Protein AF-0000000080283195 (afdb_homodimer)

Solvent-accessible surface area (backbone atoms only — not comparable to full-atom values): 15420 Å² total; per-residue (Å²): 129,70,60,47,49,71,46,78,45,68,40,46,73,89,46,37,45,97,84,50,33,53,40,71,54,51,60,56,43,47,52,53,52,45,53,54,49,44,34,64,75,58,23,50,68,57,53,57,38,45,75,63,41,41,40,77,46,68,41,33,41,37,36,38,50,73,51,86,52,37,64,66,41,37,33,42,41,32,39,30,32,66,47,76,58,66,35,35,42,30,36,36,32,42,34,28,40,54,50,97,90,44,80,40,79,25,33,43,33,38,38,32,33,37,28,28,33,49,56,88,92,58,58,40,84,32,66,56,52,65,60,50,52,61,54,43,55,69,16,46,59,65,82,73,74,124,128,72,60,48,49,70,46,76,45,68,38,45,73,88,46,37,45,98,84,50,35,54,39,72,55,52,61,55,44,46,52,53,52,48,54,52,49,44,35,63,76,58,23,49,69,56,54,58,38,45,76,64,40,42,41,77,44,69,40,33,39,36,38,38,49,74,52,87,51,36,65,65,41,38,33,42,40,32,38,31,32,65,46,76,58,67,36,34,42,29,37,35,34,42,35,28,40,55,50,99,90,43,80,41,80,25,32,43,32,38,39,32,32,36,30,28,32,48,55,90,92,57,58,42,84,30,66,55,53,66,62,50,53,61,53,43,55,70,17,45,60,66,82,72,74,127

Structure (mmCIF, N/CA/C/O backbone):
data_AF-0000000080283195-model_v1
#
loop_
_entity.id
_entity.type
_entity.pdbx_description
1 polymer '4-hydroxybenzoyl-CoA thioesterase'
#
loop_
_atom_site.group_PDB
_atom_site.id
_atom_site.type_symbol
_atom_site.label_atom_id
_atom_site.label_alt_id
_atom_site.label_comp_id
_atom_site.label_asym_id
_atom_site.label_entity_id
_atom_site.label_seq_id
_atom_site.pdbx_PDB_ins_code
_atom_site.Cartn_x
_atom_site.Cartn_y
_atom_site.Cartn_z
_atom_site.occupancy
_atom_site.B_iso_or_equiv
_atom_site.auth_seq_id
_atom_site.auth_comp_id
_atom_site.auth_asym_id
_atom_site.auth_atom_id
_atom_site.pdbx_PDB_model_num
ATOM 1 N N . MET A 1 1 ? -22.141 14.07 15.594 1 73.06 1 MET A N 1
ATOM 2 C CA . MET A 1 1 ? -21.266 13.984 14.43 1 73.06 1 MET A CA 1
ATOM 3 C C . MET A 1 1 ? -20.578 12.625 14.367 1 73.06 1 MET A C 1
ATOM 5 O O . MET A 1 1 ? -20.312 12.008 15.398 1 73.06 1 MET A O 1
ATOM 9 N N . ALA A 1 2 ? -20.375 12.102 13.109 1 85.56 2 ALA A N 1
ATOM 10 C CA . ALA A 1 2 ? -19.75 10.789 13 1 85.56 2 ALA A CA 1
ATOM 11 C C . ALA A 1 2 ? -18.359 10.789 13.633 1 85.56 2 ALA A C 1
ATOM 13 O O . ALA A 1 2 ? -17.703 11.828 13.711 1 85.56 2 ALA A O 1
ATOM 14 N N . ASP A 1 3 ? -17.922 9.742 14.133 1 96.06 3 ASP A N 1
ATOM 15 C CA . ASP A 1 3 ? -16.625 9.609 14.781 1 96.06 3 ASP A CA 1
ATOM 16 C C . ASP A 1 3 ? -15.531 9.312 13.766 1 96.06 3 ASP A C 1
ATOM 18 O O . ASP A 1 3 ? -14.469 8.789 14.117 1 96.06 3 ASP A O 1
ATOM 22 N N . TYR A 1 4 ? -15.938 9.578 12.508 1 98.62 4 TYR A N 1
ATOM 23 C CA . TYR A 1 4 ? -14.977 9.438 11.422 1 98.62 4 TYR A CA 1
ATOM 24 C C . TYR A 1 4 ? -15.133 10.57 10.406 1 98.62 4 TYR A C 1
ATOM 26 O O . TYR A 1 4 ? -16.203 11.164 10.289 1 98.62 4 TYR A O 1
ATOM 34 N N . TYR A 1 5 ? -14.031 10.883 9.711 1 98.75 5 TYR A N 1
ATOM 35 C CA . TYR A 1 5 ? -14.078 11.648 8.469 1 98.75 5 TYR A CA 1
ATOM 36 C C . TYR A 1 5 ? -14.188 10.719 7.266 1 98.75 5 TYR A C 1
ATOM 38 O O . TYR A 1 5 ? -13.547 9.664 7.223 1 98.75 5 TYR A O 1
ATOM 46 N N . GLU A 1 6 ? -15.023 11.086 6.25 1 98.75 6 GLU A N 1
ATOM 47 C CA . GLU A 1 6 ? -15.109 10.156 5.125 1 98.75 6 GLU A CA 1
ATOM 48 C C . GLU A 1 6 ? -15.062 10.898 3.793 1 98.75 6 GLU A C 1
ATOM 50 O O . GLU A 1 6 ? -15.438 12.07 3.717 1 98.75 6 GLU A O 1
ATOM 55 N N . ILE A 1 7 ? -14.578 10.266 2.797 1 98.88 7 ILE A N 1
ATOM 56 C CA . ILE A 1 7 ? -14.828 10.609 1.398 1 98.88 7 ILE A CA 1
ATOM 57 C C . ILE A 1 7 ? -15.594 9.477 0.723 1 98.88 7 ILE A C 1
ATOM 59 O O . ILE A 1 7 ? -15.445 8.305 1.09 1 98.88 7 ILE A O 1
ATOM 63 N N . LEU A 1 8 ? -16.422 9.891 -0.182 1 98.88 8 LEU A N 1
ATOM 64 C CA . LEU A 1 8 ? -17.125 8.914 -1.003 1 98.88 8 LEU A CA 1
ATOM 65 C C . LEU A 1 8 ? -16.391 8.672 -2.314 1 98.88 8 LEU A C 1
ATOM 67 O O . LEU A 1 8 ? -15.781 9.594 -2.871 1 98.88 8 LEU A O 1
ATOM 71 N N . HIS A 1 9 ? -16.422 7.438 -2.756 1 98.88 9 HIS A N 1
ATOM 72 C CA . HIS A 1 9 ? -15.695 7.074 -3.965 1 98.88 9 HIS A CA 1
ATOM 73 C C . HIS A 1 9 ? -16.484 6.07 -4.801 1 98.88 9 HIS A C 1
ATOM 75 O O . HIS A 1 9 ? -17 5.082 -4.27 1 98.88 9 HIS A O 1
ATOM 81 N N . THR A 1 10 ? -16.641 6.336 -6.055 1 98.88 10 THR A N 1
ATOM 82 C CA . THR A 1 10 ? -17.156 5.371 -7.027 1 98.88 10 THR A CA 1
ATOM 83 C C . THR A 1 10 ? -16 4.695 -7.77 1 98.88 10 THR A C 1
ATOM 85 O O . THR A 1 10 ? -15.188 5.363 -8.406 1 98.88 10 THR A O 1
ATOM 88 N N . VAL A 1 11 ? -15.961 3.367 -7.68 1 98.88 11 VAL A N 1
ATOM 89 C CA . VAL A 1 11 ? -14.875 2.621 -8.305 1 98.88 11 VAL A CA 1
ATOM 90 C C . VAL A 1 11 ? -14.969 2.746 -9.82 1 98.88 11 VAL A C 1
ATOM 92 O O . VAL A 1 11 ? -16.031 2.5 -10.406 1 98.88 11 VAL A O 1
ATOM 95 N N . GLY A 1 12 ? -13.859 3.113 -10.453 1 98.62 12 GLY A N 1
ATOM 96 C CA . GLY A 1 12 ? -13.805 3.207 -11.906 1 98.62 12 GLY A CA 1
ATOM 97 C C . GLY A 1 12 ? -13.18 1.989 -12.562 1 98.62 12 GLY A C 1
ATOM 98 O O . GLY A 1 12 ? -12.586 1.148 -11.875 1 98.62 12 GLY A O 1
ATOM 99 N N . PHE A 1 13 ? -13.18 1.97 -13.891 1 98.31 13 PHE A N 1
ATOM 100 C CA . PHE A 1 13 ? -12.602 0.873 -14.664 1 98.31 13 PHE A CA 1
ATOM 101 C C . PHE A 1 13 ? -11.094 0.8 -14.453 1 98.31 13 PHE A C 1
ATOM 103 O O . PHE A 1 13 ? -10.523 -0.29 -14.359 1 98.31 13 PHE A O 1
ATOM 110 N N . GLU A 1 14 ? -10.414 1.887 -14.359 1 98.31 14 GLU A N 1
ATOM 111 C CA . GLU A 1 14 ? -8.953 1.96 -14.281 1 98.31 14 GLU A CA 1
ATOM 112 C C . GLU A 1 14 ? -8.445 1.394 -12.953 1 98.31 14 GLU A C 1
ATOM 114 O O . GLU A 1 14 ? -7.25 1.136 -12.805 1 98.31 14 GLU A O 1
ATOM 119 N N . GLU A 1 15 ? -9.367 1.18 -12.039 1 98.62 15 GLU A N 1
ATOM 120 C CA . GLU A 1 15 ? -8.984 0.721 -10.711 1 98.62 15 GLU A CA 1
ATOM 121 C C . GLU A 1 15 ? -9.125 -0.794 -10.586 1 98.62 15 GLU A C 1
ATOM 123 O O . GLU A 1 15 ? -8.742 -1.376 -9.562 1 98.62 15 GLU A O 1
ATOM 128 N N . THR A 1 16 ? -9.703 -1.486 -11.617 1 97.75 16 THR A N 1
ATOM 129 C CA . THR A 1 16 ? -9.891 -2.932 -11.602 1 97.75 16 THR A CA 1
ATOM 130 C C . THR A 1 16 ? -8.742 -3.637 -12.32 1 97.75 16 THR A C 1
ATOM 132 O O . THR A 1 16 ? -7.863 -2.982 -12.883 1 97.75 16 THR A O 1
ATOM 135 N N . ASN A 1 17 ? -8.664 -4.984 -12.219 1 95.12 17 ASN A N 1
ATOM 136 C CA . ASN A 1 17 ? -7.594 -5.758 -12.828 1 95.12 17 ASN A CA 1
ATOM 137 C C . ASN A 1 17 ? -8.141 -6.883 -13.711 1 95.12 17 ASN A C 1
ATOM 139 O O . ASN A 1 17 ? -9.328 -6.898 -14.031 1 95.12 17 ASN A O 1
ATOM 143 N N . LEU A 1 18 ? -7.246 -7.773 -14.109 1 90.81 18 LEU A N 1
ATOM 144 C CA . LEU A 1 18 ? -7.523 -8.812 -15.094 1 90.81 18 LEU A CA 1
ATOM 145 C C . LEU A 1 18 ? -8.703 -9.68 -14.664 1 90.81 18 LEU A C 1
ATOM 147 O O . LEU A 1 18 ? -9.484 -10.133 -15.492 1 90.81 18 LEU A O 1
ATOM 151 N N . VAL A 1 19 ? -8.844 -9.852 -13.289 1 90.06 19 VAL A N 1
ATOM 152 C CA . VAL A 1 19 ? -9.883 -10.773 -12.812 1 90.06 19 VAL A CA 1
ATOM 153 C C . VAL A 1 19 ? -11.133 -9.984 -12.43 1 90.06 19 VAL A C 1
ATOM 155 O O . VAL A 1 19 ? -12.078 -10.547 -11.875 1 90.06 19 VAL A O 1
ATOM 158 N N . GLY A 1 20 ? -11.125 -8.625 -12.555 1 93.12 20 GLY A N 1
ATOM 159 C CA . GLY A 1 20 ? -12.336 -7.832 -12.492 1 93.12 20 GLY A CA 1
ATOM 160 C C . GLY A 1 20 ? -12.539 -7.148 -11.156 1 93.12 20 GLY A C 1
ATOM 161 O O . GLY A 1 20 ? -13.492 -6.383 -10.984 1 93.12 20 GLY A O 1
ATOM 162 N N . ASN A 1 21 ? -11.719 -7.402 -10.203 1 95.75 21 ASN A N 1
ATOM 163 C CA . ASN A 1 21 ? -11.852 -6.738 -8.906 1 95.75 21 ASN A CA 1
ATOM 164 C C . ASN A 1 21 ? -10.891 -5.566 -8.781 1 95.75 21 ASN A C 1
ATOM 166 O O . ASN A 1 21 ? -10.039 -5.355 -9.648 1 95.75 21 ASN A O 1
ATOM 170 N N . VAL A 1 22 ? -11.102 -4.742 -7.777 1 98.38 22 VAL A N 1
ATOM 171 C CA . VAL A 1 22 ? -10.234 -3.592 -7.551 1 98.38 22 VAL A CA 1
ATOM 172 C C . VAL A 1 22 ? -8.82 -4.062 -7.215 1 98.38 22 VAL A C 1
ATOM 174 O O . VAL A 1 22 ? -8.641 -4.934 -6.363 1 98.38 22 VAL A O 1
ATOM 177 N N . TYR A 1 23 ? -7.848 -3.514 -7.898 1 98.56 23 TYR A N 1
ATOM 178 C CA . TYR A 1 23 ? -6.441 -3.783 -7.621 1 98.56 23 TYR A CA 1
ATOM 179 C C . TYR A 1 23 ? -6.043 -3.246 -6.254 1 98.56 23 TYR A C 1
ATOM 181 O O . TYR A 1 23 ? -6.363 -2.105 -5.91 1 98.56 23 TYR A O 1
ATOM 189 N N . TYR A 1 24 ? -5.312 -4.023 -5.438 1 98.69 24 TYR A N 1
ATOM 190 C CA . TYR A 1 24 ? -5.094 -3.754 -4.023 1 98.69 24 TYR A CA 1
ATOM 191 C C . TYR A 1 24 ? -4.375 -2.426 -3.824 1 98.69 24 TYR A C 1
ATOM 193 O O . TYR A 1 24 ? -4.562 -1.753 -2.809 1 98.69 24 TYR A O 1
ATOM 201 N N . VAL A 1 25 ? -3.539 -2.012 -4.754 1 98.88 25 VAL A N 1
ATOM 202 C CA . VAL A 1 25 ? -2.756 -0.785 -4.656 1 98.88 25 VAL A CA 1
ATOM 203 C C . VAL A 1 25 ? -3.689 0.415 -4.516 1 98.88 25 VAL A C 1
ATOM 205 O O . VAL A 1 25 ? -3.359 1.392 -3.838 1 98.88 25 VAL A O 1
ATOM 208 N N . ASN A 1 26 ? -4.84 0.321 -5.117 1 98.94 26 ASN A N 1
ATOM 209 C CA . ASN A 1 26 ? -5.758 1.456 -5.121 1 98.94 26 ASN A CA 1
ATOM 210 C C . ASN A 1 26 ? -6.316 1.731 -3.729 1 98.94 26 ASN A C 1
ATOM 212 O O . ASN A 1 26 ? -6.578 2.883 -3.377 1 98.94 26 ASN A O 1
ATOM 216 N N . TYR A 1 27 ? -6.5 0.698 -2.904 1 98.94 27 TYR A N 1
ATOM 217 C CA . TYR A 1 27 ? -6.898 0.92 -1.52 1 98.94 27 TYR A CA 1
ATOM 218 C C . TYR A 1 27 ? -5.883 1.787 -0.79 1 98.94 27 TYR A C 1
ATOM 220 O O . TYR A 1 27 ? -6.254 2.68 -0.023 1 98.94 27 TYR A O 1
ATOM 228 N N . VAL A 1 28 ? -4.609 1.522 -1.031 1 98.94 28 VAL A N 1
ATOM 229 C CA . VAL A 1 28 ? -3.531 2.283 -0.411 1 98.94 28 VAL A CA 1
ATOM 230 C C . VAL A 1 28 ? -3.516 3.705 -0.967 1 98.94 28 VAL A C 1
ATOM 232 O O . VAL A 1 28 ? -3.307 4.668 -0.223 1 98.94 28 VAL A O 1
ATOM 235 N N . ARG A 1 29 ? -3.762 3.854 -2.246 1 98.81 29 ARG A N 1
ATOM 236 C CA 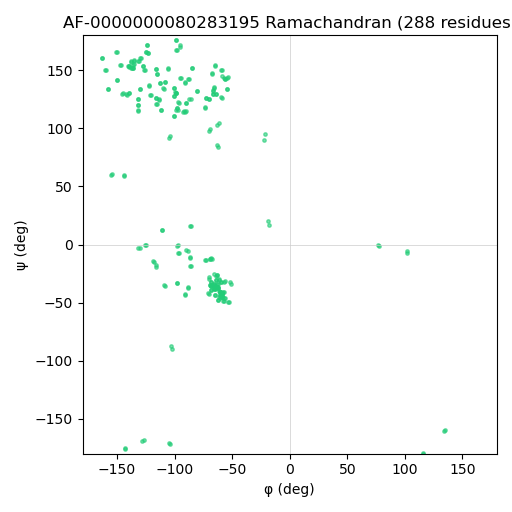. ARG A 1 29 ? -3.873 5.168 -2.873 1 98.81 29 ARG A CA 1
ATOM 237 C C . ARG A 1 29 ? -5.004 5.977 -2.248 1 98.81 29 ARG A C 1
ATOM 239 O O . ARG A 1 29 ? -4.848 7.172 -1.986 1 98.81 29 ARG A O 1
ATOM 246 N N . TRP A 1 30 ? -6.082 5.328 -1.979 1 98.94 30 TRP A N 1
ATOM 247 C CA . TRP A 1 30 ? -7.25 6.008 -1.43 1 98.94 30 TRP A CA 1
ATOM 248 C C . TRP A 1 30 ? -6.996 6.453 0.006 1 98.94 30 TRP A C 1
ATOM 250 O O . TRP A 1 30 ? -7.602 7.418 0.48 1 98.94 30 TRP A O 1
ATOM 260 N N . GLN A 1 31 ? -6.094 5.727 0.796 1 98.81 31 GLN A N 1
ATOM 261 C CA . GLN A 1 31 ? -5.672 6.25 2.09 1 98.81 31 GLN A CA 1
ATOM 262 C C . GLN A 1 31 ? -5.117 7.668 1.956 1 98.81 31 GLN A C 1
ATOM 264 O O . GLN A 1 31 ? -5.508 8.562 2.705 1 98.81 31 GLN A O 1
ATOM 269 N N . GLY A 1 32 ? -4.207 7.781 0.988 1 98.5 32 GLY A N 1
ATOM 270 C CA . GLY A 1 32 ? -3.602 9.086 0.756 1 98.5 32 GLY A CA 1
ATOM 271 C C . GLY A 1 32 ? -4.605 10.148 0.36 1 98.5 32 GLY A C 1
ATOM 272 O O . GLY A 1 32 ? -4.559 11.273 0.866 1 98.5 32 GLY A O 1
ATOM 273 N N . ARG A 1 33 ? -5.457 9.773 -0.536 1 98.69 33 ARG A N 1
ATOM 274 C CA . ARG A 1 33 ? -6.484 10.703 -0.997 1 98.69 33 ARG A CA 1
ATOM 275 C C . ARG A 1 33 ? -7.359 11.172 0.161 1 98.69 33 ARG A C 1
ATOM 277 O O . ARG A 1 33 ? -7.672 12.359 0.272 1 98.69 33 ARG A O 1
ATOM 284 N N . CYS A 1 34 ? -7.746 10.258 1.006 1 98.88 34 CYS A N 1
ATOM 285 C CA . CYS A 1 34 ? -8.586 10.578 2.152 1 98.88 34 CYS A CA 1
ATOM 286 C C . CYS A 1 34 ? -7.875 11.547 3.094 1 98.88 34 CYS A C 1
ATOM 288 O O . CYS A 1 34 ? -8.453 12.547 3.521 1 98.88 34 CYS A O 1
ATOM 290 N N . ARG A 1 35 ? -6.664 11.297 3.428 1 98.38 35 ARG A N 1
ATOM 291 C CA . ARG A 1 35 ? -5.871 12.18 4.281 1 98.38 35 ARG A CA 1
ATOM 292 C C . ARG A 1 35 ? -5.734 13.562 3.666 1 98.38 35 ARG A C 1
ATOM 294 O O . ARG A 1 35 ? -5.84 14.57 4.367 1 98.38 35 ARG A O 1
ATOM 301 N N . GLU A 1 36 ? -5.441 13.609 2.342 1 97.62 36 GLU A N 1
ATOM 302 C CA . GLU A 1 36 ? -5.297 14.875 1.637 1 97.62 36 GLU A CA 1
ATOM 303 C C . GLU A 1 36 ? -6.586 15.695 1.702 1 97.62 36 GLU A C 1
ATOM 305 O O . GLU A 1 36 ? -6.551 16.891 1.972 1 97.62 36 GLU A O 1
ATOM 310 N N . MET A 1 37 ? -7.695 15.023 1.5 1 98.75 37 MET A N 1
ATOM 311 C CA . MET A 1 37 ? -8.984 15.711 1.544 1 98.75 37 MET A CA 1
ATOM 312 C C . MET A 1 37 ? -9.305 16.172 2.963 1 98.75 37 MET A C 1
ATOM 314 O O . MET A 1 37 ? -9.898 17.234 3.158 1 98.75 37 MET A O 1
ATOM 318 N N . PHE A 1 38 ? -8.898 15.344 3.924 1 98.81 38 PHE A N 1
ATOM 319 C CA . PHE A 1 38 ? -9.062 15.75 5.312 1 98.81 38 PHE A CA 1
ATOM 320 C C . PHE A 1 38 ? -8.344 17.062 5.574 1 98.81 38 PHE A C 1
ATOM 322 O O . PHE A 1 38 ? -8.914 18 6.156 1 98.81 38 PHE A O 1
ATOM 329 N N . LEU A 1 39 ? -7.094 17.141 5.137 1 98.06 39 LEU A N 1
ATOM 330 C CA . LEU A 1 39 ? -6.328 18.359 5.328 1 98.06 39 LEU A CA 1
ATOM 331 C C . LEU A 1 39 ? -7.023 19.547 4.656 1 98.06 39 LEU A C 1
ATOM 333 O O . LEU A 1 39 ? -7.145 20.625 5.25 1 98.06 39 LEU A O 1
ATOM 337 N N . LYS A 1 40 ? -7.477 19.359 3.467 1 98.19 40 LYS A N 1
ATOM 338 C CA . LYS A 1 40 ? -8.133 20.406 2.703 1 98.19 40 LYS A CA 1
ATOM 339 C C . LYS A 1 40 ? -9.391 20.906 3.418 1 98.19 40 LYS A C 1
ATOM 341 O O . LYS A 1 40 ? -9.609 22.109 3.547 1 98.19 40 LYS A O 1
ATOM 346 N N . ASP A 1 41 ? -10.125 20.016 3.965 1 98.38 41 ASP A N 1
ATOM 347 C CA . ASP A 1 41 ? -11.461 20.312 4.484 1 98.38 41 ASP A CA 1
ATOM 348 C C . ASP A 1 41 ? -11.383 20.781 5.938 1 98.38 41 ASP A C 1
ATOM 350 O O . ASP A 1 41 ? -12.156 21.641 6.359 1 98.38 41 ASP A O 1
ATOM 354 N N . LYS A 1 42 ? -10.445 20.156 6.707 1 98.12 42 LYS A N 1
ATOM 355 C CA . LYS A 1 42 ? -10.539 20.312 8.156 1 98.12 42 LYS A CA 1
ATOM 356 C C . LYS A 1 42 ? -9.328 21.047 8.719 1 98.12 42 LYS A C 1
ATOM 358 O O . LYS A 1 42 ? -9.375 21.547 9.844 1 98.12 42 LYS A O 1
ATOM 363 N N . ALA A 1 43 ? -8.289 21.094 7.941 1 97.94 43 ALA A N 1
ATOM 364 C CA . ALA A 1 43 ? -7.066 21.703 8.469 1 97.94 43 ALA A CA 1
ATOM 365 C C . ALA A 1 43 ? -6.32 22.469 7.375 1 97.94 43 ALA A C 1
ATOM 367 O O . ALA A 1 43 ? -5.117 22.266 7.184 1 97.94 43 ALA A O 1
ATOM 368 N N . PRO A 1 44 ? -6.922 23.453 6.742 1 97.19 44 PRO A N 1
ATOM 369 C CA . PRO A 1 44 ? -6.293 24.141 5.605 1 97.19 44 PRO A CA 1
ATOM 370 C C . PRO A 1 44 ? -5.027 24.891 6 1 97.19 44 PRO A C 1
ATOM 372 O O . PRO A 1 44 ? -4.125 25.078 5.18 1 97.19 44 PRO A O 1
ATOM 375 N N . ALA A 1 45 ? -4.906 25.312 7.199 1 96.94 45 ALA A N 1
ATOM 376 C CA . ALA A 1 45 ? -3.707 26.016 7.656 1 96.94 45 ALA A CA 1
ATOM 377 C C . ALA A 1 45 ? -2.494 25.078 7.629 1 96.94 45 ALA A C 1
ATOM 379 O O . ALA A 1 45 ? -1.372 25.531 7.375 1 96.94 45 ALA A O 1
ATOM 380 N N . VAL A 1 46 ? -2.705 23.844 7.902 1 97.38 46 VAL A N 1
ATOM 381 C CA . VAL A 1 46 ? -1.637 22.844 7.855 1 97.38 46 VAL A CA 1
ATOM 382 C C . VAL A 1 46 ? -1.156 22.672 6.414 1 97.38 46 VAL A C 1
ATOM 384 O O . VAL A 1 46 ? 0.041 22.516 6.168 1 97.38 46 VAL A O 1
ATOM 387 N N . LEU A 1 47 ? -2.082 22.766 5.504 1 94.56 47 LEU A N 1
ATOM 388 C CA . LEU A 1 47 ? -1.727 22.672 4.094 1 94.56 47 LEU A CA 1
ATOM 389 C C . LEU A 1 47 ? -0.796 23.812 3.691 1 94.56 47 LEU A C 1
ATOM 391 O O . LEU A 1 47 ? 0.132 23.609 2.904 1 94.56 47 LEU A O 1
ATOM 395 N N . GLU A 1 48 ? -1.021 24.984 4.238 1 94.75 48 GLU A N 1
ATOM 396 C CA . GLU A 1 48 ? -0.151 26.125 3.986 1 94.75 48 GLU A CA 1
ATOM 397 C C . GLU A 1 48 ? 1.254 25.875 4.531 1 94.75 48 GLU A C 1
ATOM 399 O O . GLU A 1 48 ? 2.242 26.281 3.918 1 94.75 48 GLU A O 1
ATOM 404 N N . GLU A 1 49 ? 1.33 25.188 5.664 1 95.94 49 GLU A N 1
ATOM 405 C CA . GLU A 1 49 ? 2.627 24.875 6.25 1 95.94 49 GLU A CA 1
ATOM 406 C C . GLU A 1 49 ? 3.381 23.859 5.406 1 95.94 49 GLU A C 1
ATOM 408 O O . GLU A 1 49 ? 4.609 23.891 5.328 1 95.94 49 GLU A O 1
ATOM 413 N N . VAL A 1 50 ? 2.627 22.938 4.809 1 94.25 50 VAL A N 1
ATOM 414 C CA . VAL A 1 50 ? 3.229 21.922 3.949 1 94.25 50 VAL A CA 1
ATOM 415 C C . VAL A 1 50 ? 3.896 22.578 2.75 1 94.25 50 VAL A C 1
ATOM 417 O O . VAL A 1 50 ? 4.961 22.141 2.303 1 94.25 50 VAL A O 1
ATOM 420 N N . ARG A 1 51 ? 3.318 23.672 2.268 1 91.81 51 ARG A N 1
ATOM 421 C CA . ARG A 1 51 ? 3.861 24.406 1.134 1 91.81 51 ARG A CA 1
ATOM 422 C C . ARG A 1 51 ? 5.105 25.188 1.537 1 91.81 51 ARG A C 1
ATOM 424 O O . ARG A 1 51 ? 5.848 25.672 0.678 1 91.81 51 ARG A O 1
ATOM 431 N N . ARG A 1 52 ? 5.32 25.297 2.791 1 92.69 52 ARG A N 1
ATOM 432 C CA . ARG A 1 52 ? 6.5 25.984 3.305 1 92.69 52 ARG A CA 1
ATOM 433 C C . ARG A 1 52 ? 7.555 24.984 3.766 1 92.69 52 ARG A C 1
ATOM 435 O O . ARG A 1 52 ? 8.25 24.391 2.943 1 92.69 52 ARG A O 1
ATOM 442 N N . ASP A 1 53 ? 7.484 24.578 5.062 1 94.94 53 ASP A N 1
ATOM 443 C CA . ASP A 1 53 ? 8.625 23.766 5.5 1 94.94 53 ASP A CA 1
ATOM 444 C C . ASP A 1 53 ? 8.156 22.484 6.184 1 94.94 53 ASP A C 1
ATOM 446 O O . ASP A 1 53 ? 8.977 21.656 6.578 1 94.94 53 ASP A O 1
ATOM 450 N N . LEU A 1 54 ? 6.84 22.297 6.344 1 96.81 54 LEU A N 1
ATOM 451 C CA . LEU A 1 54 ? 6.316 21.109 6.992 1 96.81 54 LEU A CA 1
ATOM 452 C C . LEU A 1 54 ? 6.281 19.938 6.02 1 96.81 54 LEU A C 1
ATOM 454 O O . LEU A 1 54 ? 5.844 20.078 4.879 1 96.81 54 LEU A O 1
ATOM 458 N N . LYS A 1 55 ? 6.781 18.797 6.449 1 96.31 55 LYS A N 1
ATOM 459 C CA . LYS A 1 55 ? 6.719 17.531 5.723 1 96.31 55 LYS A CA 1
ATOM 460 C C . LYS A 1 55 ? 6.004 16.469 6.539 1 96.31 55 LYS A C 1
ATOM 462 O O . LYS A 1 55 ? 6.297 16.281 7.723 1 96.31 55 LYS A O 1
ATOM 467 N N . LEU A 1 56 ? 5.098 15.867 5.992 1 97.06 56 LEU A N 1
ATOM 468 C CA . LEU A 1 56 ? 4.41 14.719 6.578 1 97.06 56 LEU A CA 1
ATOM 469 C C . LEU A 1 56 ? 4.867 13.422 5.922 1 97.06 56 LEU A C 1
ATOM 471 O O . LEU A 1 56 ? 4.316 13.008 4.895 1 97.06 56 LEU A O 1
ATOM 475 N N . PHE A 1 57 ? 5.863 12.766 6.5 1 96.75 57 PHE A N 1
ATOM 476 C CA . PHE A 1 57 ? 6.453 11.562 5.918 1 96.75 57 PHE A CA 1
ATOM 477 C C . PHE A 1 57 ? 5.688 10.32 6.355 1 96.75 57 PHE A C 1
ATOM 479 O O . PHE A 1 57 ? 5.484 10.102 7.551 1 96.75 57 PHE A O 1
ATOM 486 N N . THR A 1 58 ? 5.266 9.578 5.395 1 98.38 58 THR A N 1
ATOM 487 C CA . THR A 1 58 ? 4.684 8.281 5.711 1 98.38 58 THR A CA 1
ATOM 488 C C . THR A 1 58 ? 5.766 7.297 6.148 1 98.38 58 THR A C 1
ATOM 490 O O . THR A 1 58 ? 6.742 7.074 5.43 1 98.38 58 THR A O 1
ATOM 493 N N . LEU A 1 59 ? 5.625 6.676 7.316 1 98.75 59 LEU A N 1
ATOM 494 C CA . LEU A 1 59 ? 6.605 5.758 7.887 1 98.75 59 LEU A CA 1
ATOM 495 C C . LEU A 1 59 ? 6.223 4.309 7.598 1 98.75 59 LEU A C 1
ATOM 497 O O . LEU A 1 59 ? 7.094 3.443 7.48 1 98.75 59 LEU A O 1
ATOM 501 N N . LYS A 1 60 ? 4.969 4.094 7.559 1 98.88 60 LYS A N 1
ATOM 502 C CA . LYS A 1 60 ? 4.457 2.75 7.305 1 98.88 60 LYS A CA 1
ATOM 503 C C . LYS A 1 60 ? 3.008 2.795 6.828 1 98.88 60 LYS A C 1
ATOM 505 O O . LYS A 1 60 ? 2.262 3.715 7.172 1 98.88 60 LYS A O 1
ATOM 510 N N . VAL A 1 61 ? 2.65 1.832 6.031 1 98.94 61 VAL A N 1
ATOM 511 C CA . VAL A 1 61 ? 1.271 1.623 5.605 1 98.94 61 VAL A CA 1
ATOM 512 C C . VAL A 1 61 ? 0.937 0.134 5.648 1 98.94 61 VAL A C 1
ATOM 514 O O . VAL A 1 61 ? 1.822 -0.713 5.512 1 98.94 61 VAL A O 1
ATOM 517 N N . ASP A 1 62 ? -0.286 -0.148 5.855 1 98.94 62 ASP A N 1
ATOM 518 C CA . ASP A 1 62 ? -0.783 -1.504 5.645 1 98.94 62 ASP A CA 1
ATOM 519 C C . ASP A 1 62 ? -2.254 -1.491 5.234 1 98.94 62 ASP A C 1
ATOM 521 O O . ASP A 1 62 ? -2.918 -0.455 5.312 1 98.94 62 ASP A O 1
ATOM 525 N N . CYS A 1 63 ? -2.695 -2.58 4.758 1 98.94 63 CYS A N 1
ATOM 526 C CA . CYS A 1 63 ? -4.098 -2.789 4.418 1 98.94 63 CYS A CA 1
ATOM 527 C C . CYS A 1 63 ? -4.438 -4.273 4.395 1 98.94 63 CYS A C 1
ATOM 529 O O . CYS A 1 63 ? -3.656 -5.086 3.896 1 98.94 63 CYS A O 1
ATOM 531 N N . GLU A 1 64 ? -5.512 -4.605 4.992 1 98.94 64 GLU A N 1
ATOM 532 C CA . GLU A 1 64 ? -6.109 -5.938 4.926 1 98.94 64 GLU A CA 1
ATOM 533 C C . GLU A 1 64 ? -7.383 -5.93 4.086 1 98.94 64 GLU A C 1
ATOM 535 O O . GLU A 1 64 ? -8.18 -4.988 4.16 1 98.94 64 GLU A O 1
ATOM 540 N N . PHE A 1 65 ? -7.527 -6.945 3.322 1 98.75 65 PHE A N 1
ATOM 541 C CA . PHE A 1 65 ? -8.633 -7.02 2.375 1 98.75 65 PHE A CA 1
ATOM 542 C C . PHE A 1 65 ? -9.555 -8.18 2.713 1 98.75 65 PHE A C 1
ATOM 544 O O . PHE A 1 65 ? -9.117 -9.336 2.779 1 98.75 65 PHE A O 1
ATOM 551 N N . TYR A 1 66 ? -10.844 -7.887 2.869 1 98 66 TYR A N 1
ATOM 552 C CA . TYR A 1 66 ? -11.781 -8.875 3.389 1 98 66 TYR A CA 1
ATOM 553 C C . TYR A 1 66 ? -12.719 -9.367 2.295 1 98 66 TYR A C 1
ATOM 555 O O . TYR A 1 66 ? -13.203 -10.5 2.34 1 98 66 TYR A O 1
ATOM 563 N N . ALA A 1 67 ? -13.07 -8.469 1.426 1 96.31 67 ALA A N 1
ATOM 564 C CA . ALA A 1 67 ? -14.008 -8.789 0.357 1 96.31 67 ALA A CA 1
ATOM 565 C C . ALA A 1 67 ? -13.688 -8.008 -0.912 1 96.31 67 ALA A C 1
ATOM 567 O O . ALA A 1 67 ? -13.164 -6.891 -0.845 1 96.31 67 ALA A O 1
ATOM 568 N N . GLU A 1 68 ? -14.086 -8.57 -2.006 1 95.31 68 GLU A N 1
ATOM 569 C CA . GLU A 1 68 ? -13.805 -7.941 -3.295 1 95.31 68 GLU A CA 1
ATOM 570 C C . GLU A 1 68 ? -14.898 -6.945 -3.676 1 95.31 68 GLU A C 1
ATOM 572 O O . GLU A 1 68 ? -16.078 -7.172 -3.396 1 95.31 68 GLU A O 1
ATOM 577 N N . ILE A 1 69 ? -14.445 -5.863 -4.27 1 97.31 69 ILE A N 1
ATOM 578 C CA . ILE A 1 69 ? -15.344 -4.906 -4.91 1 97.31 69 ILE A CA 1
ATOM 579 C C . ILE A 1 69 ? -14.93 -4.711 -6.367 1 97.31 69 ILE A C 1
ATOM 581 O O . ILE A 1 69 ? -13.852 -5.148 -6.777 1 97.31 69 ILE A O 1
ATOM 585 N N . THR A 1 70 ? -15.844 -4.09 -7.141 1 97.5 70 THR A N 1
ATOM 586 C CA . THR A 1 70 ? -15.602 -3.967 -8.57 1 97.5 70 THR A CA 1
ATOM 587 C C . THR A 1 70 ? -16.109 -2.629 -9.094 1 97.5 70 THR A C 1
ATOM 589 O O . THR A 1 70 ? -16.531 -1.771 -8.312 1 97.5 70 THR A O 1
ATOM 592 N N . ALA A 1 71 ? -16.016 -2.473 -10.391 1 98.25 71 ALA A N 1
ATOM 593 C CA . ALA A 1 71 ? -16.359 -1.21 -11.039 1 98.25 71 ALA A CA 1
ATOM 594 C C . ALA A 1 71 ? -17.766 -0.765 -10.68 1 98.25 71 ALA A C 1
ATOM 596 O O . ALA A 1 71 ? -18.688 -1.58 -10.648 1 98.25 71 ALA A O 1
ATOM 597 N N . PHE A 1 72 ? -17.844 0.523 -10.344 1 98.31 72 PHE A N 1
ATOM 598 C CA . PHE A 1 72 ? -19.062 1.286 -10.086 1 98.31 72 PHE A CA 1
ATOM 599 C C . PHE A 1 72 ? -19.609 0.965 -8.703 1 98.31 72 PHE A C 1
ATOM 601 O O . PHE A 1 72 ? -20.656 1.499 -8.305 1 98.31 72 PHE A O 1
ATOM 608 N N . ASP A 1 73 ? -18.969 0.075 -7.984 1 98.62 73 ASP A N 1
ATOM 609 C CA . ASP A 1 73 ? -19.281 -0.023 -6.562 1 98.62 73 ASP A CA 1
ATOM 610 C C . ASP A 1 73 ? -19.062 1.312 -5.855 1 98.62 73 ASP A C 1
ATOM 612 O O . ASP A 1 73 ? -18.141 2.055 -6.191 1 98.62 73 ASP A O 1
ATOM 616 N N . GLU A 1 74 ? -19.938 1.626 -4.863 1 98.81 74 GLU A N 1
ATOM 617 C CA . GLU A 1 74 ? -19.859 2.848 -4.066 1 98.81 74 GLU A CA 1
ATOM 618 C C . GLU A 1 74 ? -19.219 2.588 -2.711 1 98.81 74 GLU A C 1
ATOM 620 O O . GLU A 1 74 ? -19.656 1.713 -1.963 1 98.81 74 GLU A O 1
ATOM 625 N N . LEU A 1 75 ? -18.172 3.416 -2.381 1 98.88 75 LEU A N 1
ATOM 626 C CA . LEU A 1 75 ? -17.406 3.201 -1.163 1 98.88 75 LEU A CA 1
ATOM 627 C C . LEU A 1 75 ? -17.438 4.441 -0.273 1 98.88 75 LEU A C 1
ATOM 629 O O . LEU A 1 75 ? -17.344 5.566 -0.767 1 98.88 75 LEU A O 1
ATOM 633 N N . SER A 1 76 ? -17.609 4.184 0.979 1 98.94 76 SER A N 1
ATOM 634 C CA . SER A 1 76 ? -17.234 5.156 1.999 1 98.94 76 SER A CA 1
ATOM 635 C C . SER A 1 76 ? -15.867 4.824 2.59 1 98.94 76 SER A C 1
ATOM 637 O O . SER A 1 76 ? -15.672 3.746 3.15 1 98.94 76 SER A O 1
ATOM 639 N N . ILE A 1 77 ? -14.906 5.676 2.395 1 98.94 77 ILE A N 1
ATOM 640 C CA . ILE A 1 77 ? -13.594 5.547 3.01 1 98.94 77 ILE A CA 1
ATOM 641 C C . ILE A 1 77 ? -13.516 6.426 4.258 1 98.94 77 ILE A C 1
ATOM 643 O O . ILE A 1 77 ? -13.562 7.652 4.164 1 98.94 77 ILE A O 1
ATOM 647 N N . ARG A 1 78 ? -13.32 5.754 5.41 1 98.94 78 ARG A N 1
ATOM 648 C CA . ARG A 1 78 ? -13.5 6.43 6.691 1 98.94 78 ARG A CA 1
ATOM 649 C C . ARG A 1 78 ? -12.18 6.504 7.457 1 98.94 78 ARG A C 1
ATOM 651 O O . ARG A 1 78 ? -11.586 5.477 7.773 1 98.94 78 ARG A O 1
ATOM 658 N N . LEU A 1 79 ? -11.781 7.672 7.75 1 98.94 79 LEU A N 1
ATOM 659 C CA . LEU A 1 79 ? -10.531 7.969 8.453 1 98.94 79 LEU A CA 1
ATOM 660 C C . LEU A 1 79 ? -10.797 8.234 9.93 1 98.94 79 LEU A C 1
ATOM 662 O O . LEU A 1 79 ? -11.719 8.969 10.281 1 98.94 79 LEU A O 1
ATOM 666 N N . ARG A 1 80 ? -10.023 7.574 10.773 1 98.81 80 ARG A N 1
ATOM 667 C CA . ARG A 1 80 ? -10.008 7.855 12.203 1 98.81 80 ARG A CA 1
ATOM 668 C C . ARG A 1 80 ? -8.578 8.047 12.703 1 98.81 80 ARG A C 1
ATOM 670 O O . ARG A 1 80 ? -7.621 7.648 12.031 1 98.81 80 ARG A O 1
ATOM 677 N N . LEU A 1 81 ? -8.5 8.688 13.844 1 98.88 81 LEU A N 1
ATOM 678 C CA . LEU A 1 81 ? -7.234 8.844 14.555 1 98.88 81 LEU A CA 1
ATOM 679 C C . LEU A 1 81 ? -7.008 7.688 15.523 1 98.88 81 LEU A C 1
ATOM 681 O O . LEU A 1 81 ? -7.73 7.555 16.516 1 98.88 81 LEU A O 1
ATOM 685 N N . GLU A 1 82 ? -6.031 6.945 15.25 1 98.69 82 GLU A N 1
ATOM 686 C CA . GLU A 1 82 ? -5.758 5.793 16.109 1 98.69 82 GLU A CA 1
ATOM 687 C C . GLU A 1 82 ? -4.793 6.152 17.234 1 98.69 82 GLU A C 1
ATOM 689 O O . GLU A 1 82 ? -4.945 5.684 18.359 1 98.69 82 GLU A O 1
ATOM 694 N N . GLU A 1 83 ? -3.758 6.895 16.953 1 98.62 83 GLU A N 1
ATOM 695 C CA . GLU A 1 83 ? -2.748 7.293 17.922 1 98.62 83 GLU A CA 1
ATOM 696 C C . GLU A 1 83 ? -2.143 8.648 17.562 1 98.62 83 GLU A C 1
ATOM 698 O O . GLU A 1 83 ? -1.912 8.945 16.391 1 98.62 83 GLU A O 1
ATOM 703 N N . LEU A 1 84 ? -1.898 9.414 18.547 1 98.44 84 LEU A N 1
ATOM 704 C CA . LEU A 1 84 ? -1.256 10.711 18.391 1 98.44 84 LEU A CA 1
ATOM 705 C C . LEU A 1 84 ? -0.111 10.875 19.391 1 98.44 84 LEU A C 1
ATOM 707 O O . LEU A 1 84 ? -0.33 10.859 20.594 1 98.44 84 LEU A O 1
ATOM 711 N N . THR A 1 85 ? 1.069 10.977 18.906 1 98.38 85 THR A N 1
ATOM 712 C CA . THR A 1 85 ? 2.223 11.305 19.734 1 98.38 85 THR A CA 1
ATOM 713 C C . THR A 1 85 ? 2.646 12.75 19.516 1 98.38 85 THR A C 1
ATOM 715 O O . THR A 1 85 ? 1.932 13.523 18.875 1 98.38 85 THR A O 1
ATOM 718 N N . GLN A 1 86 ? 3.756 13.078 20.062 1 98.44 86 GLN A N 1
ATOM 719 C CA . GLN A 1 86 ? 4.238 14.453 19.906 1 98.44 86 GLN A CA 1
ATOM 720 C C . GLN A 1 86 ? 4.574 14.758 18.453 1 98.44 86 GLN A C 1
ATOM 722 O O . GLN A 1 86 ? 4.352 15.875 17.984 1 98.44 86 GLN A O 1
ATOM 727 N N . THR A 1 87 ? 5.141 13.742 17.734 1 98.75 87 THR A N 1
ATOM 728 C CA . THR A 1 87 ? 5.668 14.047 16.406 1 98.75 87 THR A CA 1
ATOM 729 C C . THR A 1 87 ? 5.059 13.117 15.352 1 98.75 87 THR A C 1
ATOM 731 O O . THR A 1 87 ? 5.398 13.203 14.172 1 98.75 87 THR A O 1
ATOM 734 N N . GLN A 1 88 ? 4.168 12.188 15.781 1 98.81 88 GLN A N 1
ATOM 735 C CA . GLN A 1 88 ? 3.656 11.211 14.828 1 98.81 88 GLN A CA 1
ATOM 736 C C . GLN A 1 88 ? 2.146 11.031 14.977 1 98.81 88 GLN A C 1
ATOM 738 O O . GLN A 1 88 ? 1.59 11.281 16.047 1 98.81 88 GLN A O 1
ATOM 743 N N . ILE A 1 89 ? 1.57 10.625 13.906 1 98.81 89 ILE A N 1
ATOM 744 C CA . ILE A 1 89 ? 0.141 10.344 13.828 1 98.81 89 ILE A CA 1
ATOM 745 C C . ILE A 1 89 ? -0.08 8.961 13.211 1 98.81 89 ILE A C 1
ATOM 747 O O . ILE A 1 89 ? 0.522 8.625 12.188 1 98.81 89 ILE A O 1
ATOM 751 N N . GLN A 1 90 ? -0.935 8.18 13.812 1 98.88 90 GLN A N 1
ATOM 752 C CA . GLN A 1 90 ? -1.395 6.93 13.219 1 98.88 90 GLN A CA 1
ATOM 753 C C . GLN A 1 90 ? -2.877 7 12.867 1 98.88 90 GLN A C 1
ATOM 755 O O . GLN A 1 90 ? -3.713 7.27 13.734 1 98.88 90 GLN A O 1
ATOM 760 N N . PHE A 1 91 ? -3.146 6.723 11.609 1 98.88 91 PHE A N 1
ATOM 761 C CA . PHE A 1 91 ? -4.512 6.711 11.102 1 98.88 91 PHE A CA 1
ATOM 762 C C . PHE A 1 91 ? -4.992 5.281 10.875 1 98.88 91 PHE A C 1
ATOM 764 O O . PHE A 1 91 ? -4.188 4.391 10.586 1 98.88 91 PHE A O 1
ATOM 771 N N . THR A 1 92 ? -6.281 5.113 10.992 1 98.88 92 THR A N 1
ATOM 772 C CA . THR A 1 92 ? -6.945 3.93 10.461 1 98.88 92 THR A CA 1
ATOM 773 C C . THR A 1 92 ? -7.934 4.312 9.359 1 98.88 92 THR A C 1
ATOM 775 O O . THR A 1 92 ? -8.484 5.414 9.367 1 98.88 92 THR A O 1
ATOM 778 N N . PHE A 1 93 ? -8.141 3.441 8.461 1 98.94 93 PHE A N 1
ATOM 779 C CA . PHE A 1 93 ? -9.062 3.619 7.344 1 98.94 93 PHE A CA 1
ATOM 780 C C . PHE A 1 93 ? -9.969 2.406 7.195 1 98.94 93 PHE A C 1
ATOM 782 O O . PHE A 1 93 ? -9.492 1.286 6.996 1 98.94 93 PHE A O 1
ATOM 789 N N . ASP A 1 94 ? -11.234 2.611 7.297 1 98.94 94 ASP A N 1
ATOM 790 C CA . ASP A 1 94 ? -12.219 1.591 6.949 1 98.94 94 ASP A CA 1
ATOM 791 C C . ASP A 1 94 ? -12.781 1.827 5.551 1 98.94 94 ASP A C 1
ATOM 793 O O . ASP A 1 94 ? -13.156 2.951 5.207 1 98.94 94 ASP A O 1
ATOM 797 N N . TYR A 1 95 ? -12.781 0.789 4.754 1 98.94 95 TYR A N 1
ATOM 798 C CA . TYR A 1 95 ? -13.438 0.805 3.449 1 98.94 95 TYR A CA 1
ATOM 799 C C . TYR A 1 95 ? -14.789 0.112 3.508 1 98.94 95 TYR A C 1
ATOM 801 O O . TYR A 1 95 ? -14.867 -1.109 3.656 1 98.94 95 TYR A O 1
ATOM 809 N N . VAL A 1 96 ? -15.797 0.891 3.381 1 98.94 96 VAL A N 1
ATOM 810 C CA . VAL A 1 96 ? -17.156 0.387 3.553 1 98.94 96 VAL A CA 1
ATOM 811 C C . VAL A 1 96 ? -17.891 0.411 2.213 1 98.94 96 VAL A C 1
ATOM 813 O O . VAL A 1 96 ? -18.078 1.475 1.618 1 98.94 96 VAL A O 1
ATOM 816 N N . HIS A 1 97 ? -18.25 -0.712 1.733 1 98.88 97 HIS A N 1
ATOM 817 C CA . HIS A 1 97 ? -19.078 -0.86 0.538 1 98.88 97 HIS A CA 1
ATOM 818 C C . HIS A 1 97 ? -20.531 -0.485 0.817 1 98.88 97 HIS A C 1
ATOM 820 O O . HIS A 1 97 ? -21.172 -1.088 1.676 1 98.88 97 HIS A O 1
ATOM 826 N N . LEU A 1 98 ? -20.984 0.529 0.132 1 98.75 98 LEU A N 1
ATOM 827 C CA . LEU A 1 98 ? -22.359 0.987 0.274 1 98.75 98 LEU A CA 1
ATOM 828 C C . LEU A 1 98 ? -23.266 0.312 -0.751 1 98.75 98 LEU A C 1
ATOM 830 O O . LEU A 1 98 ? -23.109 0.514 -1.957 1 98.75 98 LEU A O 1
ATOM 834 N N . THR A 1 99 ? -24.203 -0.498 -0.282 1 97 99 THR A N 1
ATOM 835 C CA . THR A 1 99 ? -25.125 -1.199 -1.16 1 97 99 THR A CA 1
ATOM 836 C C . THR A 1 99 ? -26.578 -0.889 -0.775 1 97 99 THR A C 1
ATOM 838 O O . THR A 1 99 ? -26.828 -0.243 0.245 1 97 99 THR A O 1
ATOM 841 N N . ASP A 1 100 ? -27.438 -1.369 -1.645 1 95.75 100 ASP A N 1
ATOM 842 C CA . ASP A 1 100 ? -28.844 -1.208 -1.329 1 95.75 100 ASP A CA 1
ATOM 843 C C . ASP A 1 100 ? -29.219 -1.967 -0.056 1 95.75 100 ASP A C 1
ATOM 845 O O . ASP A 1 100 ? -30.156 -1.595 0.643 1 95.75 100 ASP A O 1
ATOM 849 N N . GLU A 1 101 ? -28.469 -3.012 0.255 1 95.88 101 GLU A N 1
ATOM 850 C CA . GLU A 1 101 ? -28.734 -3.869 1.405 1 95.88 101 GLU A CA 1
ATOM 851 C C . GLU A 1 101 ? -28.078 -3.32 2.67 1 95.88 101 GLU A C 1
ATOM 853 O O . GLU A 1 101 ? -28.391 -3.764 3.777 1 95.88 101 GLU A O 1
ATOM 858 N N . GLY A 1 102 ? -27.234 -2.373 2.562 1 97.38 102 GLY A N 1
ATOM 859 C CA . GLY A 1 102 ? -26.578 -1.812 3.729 1 97.38 102 GLY A CA 1
ATOM 860 C C . GLY A 1 102 ? -25.078 -1.622 3.535 1 97.38 102 GLY A C 1
ATOM 861 O O . GLY A 1 102 ? -24.609 -1.454 2.408 1 97.38 102 GLY A O 1
ATOM 862 N N . GLU A 1 103 ? -24.391 -1.518 4.684 1 98.25 103 GLU A N 1
ATOM 863 C CA . GLU A 1 103 ? -22.953 -1.264 4.719 1 98.25 103 GLU A CA 1
ATOM 864 C C . GLU A 1 103 ? -22.172 -2.549 4.98 1 98.25 103 GLU A C 1
ATOM 866 O O . GLU A 1 103 ? -22.578 -3.367 5.812 1 98.25 103 GLU A O 1
ATOM 871 N N . ARG A 1 104 ? -21.125 -2.727 4.199 1 98.25 104 ARG A N 1
ATOM 872 C CA . ARG A 1 104 ? -20.25 -3.875 4.414 1 98.25 104 ARG A CA 1
ATOM 873 C C . ARG A 1 104 ? -18.781 -3.451 4.434 1 98.25 104 ARG A C 1
ATOM 875 O O . ARG A 1 104 ? -18.297 -2.822 3.492 1 98.25 104 ARG A O 1
ATOM 882 N N . LEU A 1 105 ? -18.078 -3.812 5.523 1 98.81 105 LEU A N 1
ATOM 883 C CA . LEU A 1 105 ? -16.641 -3.574 5.59 1 98.81 105 LEU A CA 1
ATOM 884 C C . LEU A 1 105 ? -15.891 -4.488 4.629 1 98.81 105 LEU A C 1
ATOM 886 O O . LEU A 1 105 ? -16.016 -5.711 4.699 1 98.81 105 LEU A O 1
ATOM 890 N N . VAL A 1 106 ? -15.062 -3.859 3.738 1 98.75 106 VAL A N 1
ATOM 891 C CA . VAL A 1 106 ? -14.422 -4.723 2.746 1 98.75 106 VAL A CA 1
ATOM 892 C C . VAL A 1 106 ? -12.906 -4.668 2.91 1 98.75 106 VAL A C 1
ATOM 894 O O . VAL A 1 106 ? -12.188 -5.5 2.352 1 98.75 106 VAL A O 1
ATOM 897 N N . ALA A 1 107 ? -12.367 -3.725 3.625 1 98.94 107 ALA A N 1
ATOM 898 C CA . ALA A 1 107 ? -10.938 -3.619 3.904 1 98.94 107 ALA A CA 1
ATOM 899 C C . ALA A 1 107 ? -10.68 -2.674 5.074 1 98.94 107 ALA A C 1
ATOM 901 O O . ALA A 1 107 ? -11.539 -1.865 5.434 1 98.94 107 ALA A O 1
ATOM 902 N N . ARG A 1 108 ? -9.516 -2.791 5.668 1 98.94 108 ARG A N 1
ATOM 903 C CA . ARG A 1 108 ? -9.039 -1.886 6.707 1 98.94 108 ARG A CA 1
ATOM 904 C C . ARG A 1 108 ? -7.555 -1.573 6.523 1 98.94 108 ARG A C 1
ATOM 906 O O . ARG A 1 108 ? -6.75 -2.479 6.305 1 98.94 108 ARG A O 1
ATOM 913 N N . GLY A 1 109 ? -7.262 -0.333 6.551 1 98.88 109 GLY A N 1
ATOM 914 C CA . GLY A 1 109 ? -5.891 0.113 6.375 1 98.88 109 GLY A CA 1
ATOM 915 C C . GLY A 1 109 ? -5.387 0.959 7.527 1 98.88 109 GLY A C 1
ATOM 916 O O . GLY A 1 109 ? -6.176 1.427 8.352 1 98.88 109 GLY A O 1
ATOM 917 N N . ARG A 1 110 ? -4.094 1.139 7.582 1 98.88 110 ARG A N 1
ATOM 918 C CA . ARG A 1 110 ? -3.439 2.041 8.523 1 98.88 110 ARG A CA 1
ATOM 919 C C . ARG A 1 110 ? -2.287 2.785 7.859 1 98.88 110 ARG A C 1
ATOM 921 O O . ARG A 1 110 ? -1.687 2.285 6.906 1 98.88 110 ARG A O 1
ATOM 928 N N . GLN A 1 111 ? -2.01 3.896 8.375 1 98.81 111 GLN A N 1
ATOM 929 C CA . GLN A 1 111 ? -0.881 4.727 7.969 1 98.81 111 GLN A CA 1
ATOM 930 C C . GLN A 1 111 ? -0.286 5.469 9.156 1 98.81 111 GLN A C 1
ATOM 932 O O . GLN A 1 111 ? -1.018 6.047 9.969 1 98.81 111 GLN A O 1
ATOM 937 N N . ARG A 1 112 ? 0.983 5.371 9.289 1 98.88 112 ARG A N 1
ATOM 938 C CA . ARG A 1 112 ? 1.688 6.184 10.273 1 98.88 112 ARG A CA 1
ATOM 939 C C . ARG A 1 112 ? 2.535 7.254 9.594 1 98.88 112 ARG A C 1
ATOM 941 O O . ARG A 1 112 ? 3.262 6.965 8.641 1 98.88 112 ARG A O 1
ATOM 948 N N . ILE A 1 113 ? 2.445 8.461 10.102 1 98.5 113 ILE A N 1
ATOM 949 C CA . ILE A 1 113 ? 3.227 9.539 9.5 1 98.5 113 ILE A CA 1
ATOM 950 C C . ILE A 1 113 ?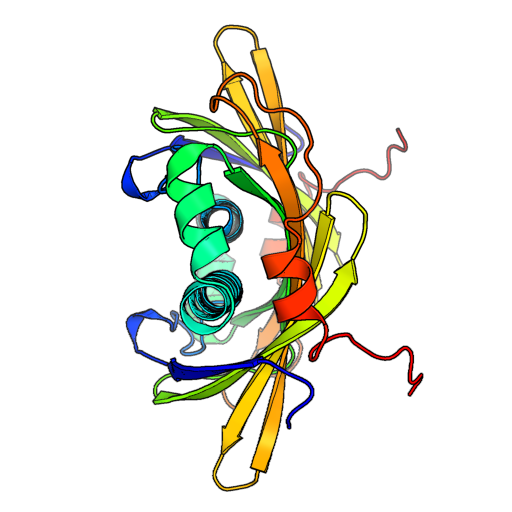 4.039 10.25 10.586 1 98.5 113 ILE A C 1
ATOM 952 O O . ILE A 1 113 ? 3.654 10.25 11.758 1 98.5 113 ILE A O 1
ATOM 956 N N . ALA A 1 114 ? 5.113 10.828 10.211 1 98.44 114 ALA A N 1
ATOM 957 C CA . ALA A 1 114 ? 5.949 11.688 11.047 1 98.44 114 ALA A CA 1
ATOM 958 C C . ALA A 1 114 ? 5.906 13.133 10.562 1 98.44 114 ALA A C 1
ATOM 960 O O . ALA A 1 114 ? 5.926 13.391 9.359 1 98.44 114 ALA A O 1
ATOM 961 N N . CYS A 1 115 ? 5.844 14.031 11.461 1 98.44 115 CYS A N 1
ATOM 962 C CA . CYS A 1 115 ? 5.953 15.461 11.172 1 98.44 115 CYS A CA 1
ATOM 963 C C . CYS A 1 115 ? 7.402 15.922 11.242 1 98.44 115 CYS A C 1
ATOM 965 O O . CYS A 1 115 ? 8.062 15.742 12.266 1 98.44 115 CYS A O 1
ATOM 967 N N . MET A 1 116 ? 7.773 16.438 10.148 1 97.44 116 MET A N 1
ATOM 968 C CA . MET A 1 116 ? 9.141 16.938 10.039 1 97.44 116 MET A CA 1
ATOM 969 C C . MET A 1 116 ? 9.172 18.344 9.461 1 97.44 116 MET A C 1
ATOM 971 O O . MET A 1 116 ? 8.25 18.75 8.742 1 97.44 116 MET A O 1
ATOM 975 N N . ARG A 1 117 ? 10.289 19.047 9.758 1 97.12 117 ARG A N 1
ATOM 976 C CA . ARG A 1 117 ? 10.438 20.391 9.188 1 97.12 117 ARG A CA 1
ATOM 977 C C . ARG A 1 117 ? 11.867 20.609 8.695 1 97.12 117 ARG A C 1
ATOM 979 O O . ARG A 1 117 ? 12.805 19.969 9.18 1 97.12 117 ARG A O 1
ATOM 986 N N . GLY A 1 118 ? 11.984 21.547 7.777 1 94.25 118 GLY A N 1
ATOM 987 C CA . GLY A 1 118 ? 13.273 21.906 7.207 1 94.25 118 GLY A CA 1
ATOM 988 C C . GLY A 1 118 ? 13.375 21.609 5.723 1 94.25 118 GLY A C 1
ATOM 989 O O . GLY A 1 118 ? 12.406 21.156 5.105 1 94.25 118 GLY A O 1
ATOM 990 N N . PRO A 1 119 ? 14.578 21.938 5.203 1 88.69 119 PRO A N 1
ATOM 991 C CA . PRO A 1 119 ? 14.773 21.578 3.799 1 88.69 119 PRO A CA 1
ATOM 992 C C . PRO A 1 119 ? 14.773 20.062 3.574 1 88.69 119 PRO A C 1
ATOM 994 O O . PRO A 1 119 ? 15.039 19.297 4.504 1 88.69 119 PRO A O 1
ATOM 997 N N . ASN A 1 120 ? 14.438 19.562 2.393 1 79.38 120 ASN A N 1
ATOM 998 C CA . ASN A 1 120 ? 14.305 18.141 2.07 1 79.38 120 ASN A CA 1
ATOM 999 C C . ASN A 1 120 ? 15.547 17.359 2.484 1 79.38 120 ASN A C 1
ATOM 1001 O O . ASN A 1 120 ? 15.438 16.203 2.922 1 79.38 120 ASN A O 1
ATOM 1005 N N . THR A 1 121 ? 16.688 18 2.422 1 80.06 121 THR A N 1
ATOM 1006 C CA . THR A 1 121 ? 17.953 17.297 2.643 1 80.06 121 THR A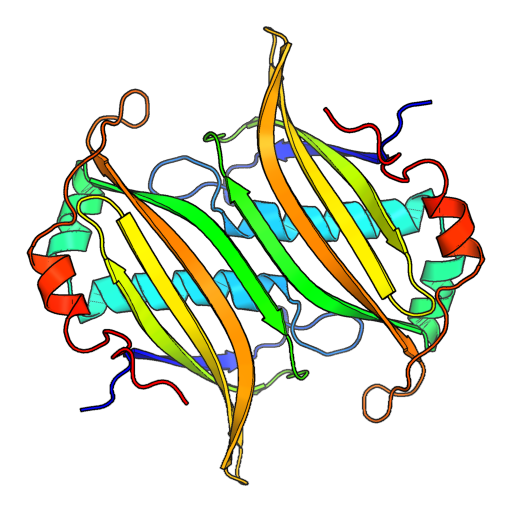 CA 1
ATOM 1007 C C . THR A 1 121 ? 18.344 17.328 4.117 1 80.06 121 THR A C 1
ATOM 1009 O O . THR A 1 121 ? 19.297 16.672 4.527 1 80.06 121 THR A O 1
ATOM 1012 N N . ALA A 1 122 ? 17.562 18.031 4.875 1 88.5 122 ALA A N 1
ATOM 1013 C CA . ALA A 1 122 ? 17.953 18.203 6.273 1 88.5 122 ALA A CA 1
ATOM 1014 C C . ALA A 1 122 ? 16.734 18.484 7.148 1 88.5 122 ALA A C 1
ATOM 1016 O O . ALA A 1 122 ? 16.672 19.5 7.848 1 88.5 122 ALA A O 1
ATOM 1017 N N . THR A 1 123 ? 15.812 17.562 7.152 1 93.5 123 THR A N 1
ATOM 1018 C CA . THR A 1 123 ? 14.625 17.766 7.977 1 93.5 123 THR A CA 1
ATOM 1019 C C . THR A 1 123 ? 14.883 17.297 9.414 1 93.5 123 THR A C 1
ATOM 1021 O O . THR A 1 123 ? 15.727 16.438 9.648 1 93.5 123 THR A O 1
ATOM 1024 N N . VAL A 1 124 ? 14.172 17.922 10.359 1 96.56 124 VAL A N 1
ATOM 1025 C CA . VAL A 1 124 ? 14.211 17.516 11.758 1 96.56 124 VAL A CA 1
ATOM 1026 C C . VAL A 1 124 ? 12.789 17.25 12.266 1 96.56 124 VAL A C 1
ATOM 1028 O O . VAL A 1 124 ? 11.828 17.859 11.789 1 96.56 124 VAL A O 1
ATOM 1031 N N . PRO A 1 125 ? 12.742 16.297 13.25 1 97.44 125 PRO A N 1
ATOM 1032 C CA . PRO A 1 125 ? 11.406 16.062 13.812 1 97.44 125 PRO A CA 1
ATOM 1033 C C . PRO A 1 125 ? 10.766 17.328 14.359 1 97.44 125 PRO A C 1
ATOM 1035 O O . PRO A 1 125 ? 11.453 18.172 14.945 1 97.44 125 PRO A O 1
ATOM 1038 N N . SER A 1 126 ? 9.492 17.422 14.164 1 98.25 126 SER A N 1
ATOM 1039 C CA . SER A 1 126 ? 8.719 18.547 14.664 1 98.25 126 SER A CA 1
ATOM 1040 C C . SER A 1 126 ? 7.414 18.078 15.312 1 98.25 126 SER A C 1
ATOM 1042 O O . SER A 1 126 ? 6.895 17.016 14.969 1 98.25 126 SER A O 1
ATOM 1044 N N . ARG A 1 127 ? 6.871 18.891 16.156 1 98.12 127 ARG A N 1
ATOM 1045 C CA . ARG A 1 127 ? 5.582 18.578 16.781 1 98.12 127 ARG A CA 1
ATOM 1046 C C . ARG A 1 127 ? 4.465 18.594 15.734 1 98.12 127 ARG A C 1
ATOM 1048 O O . ARG A 1 127 ? 4.496 19.391 14.797 1 98.12 127 ARG A O 1
ATOM 1055 N N . VAL A 1 128 ? 3.525 17.75 15.992 1 98.75 128 VAL A N 1
ATOM 1056 C CA . VAL A 1 128 ? 2.299 17.828 15.203 1 98.75 128 VAL A CA 1
ATOM 1057 C C . VAL A 1 128 ? 1.658 19.203 15.367 1 98.75 128 VAL A C 1
ATOM 1059 O O . VAL A 1 128 ? 1.439 19.656 16.5 1 98.75 128 VAL A O 1
ATOM 1062 N N . PRO A 1 129 ? 1.382 19.859 14.242 1 98.44 129 PRO A N 1
ATOM 1063 C CA . PRO A 1 129 ? 0.776 21.188 14.359 1 98.44 129 PRO A CA 1
ATOM 1064 C C . PRO A 1 129 ? -0.499 21.188 15.203 1 98.44 129 PRO A C 1
ATOM 1066 O O . PRO A 1 129 ? -1.301 20.25 15.109 1 98.44 129 PRO A O 1
ATOM 1069 N N . GLU A 1 130 ? -0.691 22.234 15.961 1 98.06 130 GLU A N 1
ATOM 1070 C CA . GLU A 1 130 ? -1.848 22.344 16.844 1 98.06 130 GLU A CA 1
ATOM 1071 C C . GLU A 1 130 ? -3.152 22.266 16.062 1 98.06 130 GLU A C 1
ATOM 1073 O O . GLU A 1 130 ? -4.109 21.625 16.484 1 98.06 130 GLU A O 1
ATOM 1078 N N . GLN A 1 131 ? -3.172 22.938 14.906 1 97.88 131 GLN A N 1
ATOM 1079 C CA . GLN A 1 131 ? -4.379 22.938 14.086 1 97.88 131 GLN A CA 1
ATOM 1080 C C . GLN A 1 131 ? -4.734 21.531 13.625 1 97.88 131 GLN A C 1
ATOM 1082 O O . GLN A 1 131 ? -5.914 21.203 13.477 1 97.88 131 GLN A O 1
ATOM 1087 N N . LEU A 1 132 ? -3.717 20.781 13.344 1 98.56 132 LEU A N 1
ATOM 1088 C CA . LEU A 1 132 ? -3.949 19.391 12.938 1 98.56 132 LEU A CA 1
ATOM 1089 C C . LEU A 1 132 ? -4.441 18.562 14.117 1 98.56 132 LEU A C 1
ATOM 1091 O O . LEU A 1 132 ? -5.371 17.766 13.969 1 98.56 132 LEU A O 1
ATOM 1095 N N . ARG A 1 133 ? -3.879 18.719 15.281 1 98.44 133 ARG A N 1
ATOM 1096 C CA . ARG A 1 133 ? -4.328 18.047 16.484 1 98.44 133 ARG A CA 1
ATOM 1097 C C . ARG A 1 133 ? -5.801 18.328 16.766 1 98.44 133 ARG A C 1
ATOM 1099 O O . ARG A 1 133 ? -6.574 17.406 17.031 1 98.44 133 ARG A O 1
ATOM 1106 N N . GLU A 1 134 ? -6.113 19.547 16.656 1 98.12 134 GLU A N 1
ATOM 1107 C CA . GLU A 1 134 ? -7.488 19.969 16.922 1 98.12 134 GLU A CA 1
ATOM 1108 C C . GLU A 1 134 ? -8.453 19.375 15.898 1 98.12 134 GLU A C 1
ATOM 1110 O O . GLU A 1 134 ? -9.547 18.922 16.266 1 98.12 134 GLU A O 1
ATOM 1115 N N . ALA A 1 135 ? -8.023 19.422 14.633 1 98.38 135 ALA A N 1
ATOM 1116 C CA . ALA A 1 135 ? -8.883 18.906 13.562 1 98.38 135 ALA A CA 1
ATOM 1117 C C . ALA A 1 135 ? -9.109 17.406 13.719 1 98.38 135 ALA A C 1
ATOM 1119 O O . ALA A 1 135 ? -10.164 16.891 13.344 1 98.38 135 ALA A O 1
ATOM 1120 N N . LEU A 1 136 ? -8.117 16.703 14.289 1 98.44 136 LEU A N 1
ATOM 1121 C CA . LEU A 1 136 ? -8.156 15.25 14.375 1 98.44 136 LEU A CA 1
ATOM 1122 C C . LEU A 1 136 ? -8.906 14.805 15.625 1 98.44 136 LEU A C 1
ATOM 1124 O O . LEU A 1 136 ? -9.383 13.672 15.688 1 98.44 136 LEU A O 1
ATOM 1128 N N . ALA A 1 137 ? -9.078 15.625 16.594 1 97.88 137 ALA A N 1
ATOM 1129 C CA . ALA A 1 137 ? -9.578 15.281 17.922 1 97.88 137 ALA A CA 1
ATOM 1130 C C . ALA A 1 137 ? -10.953 14.617 17.844 1 97.88 137 ALA A C 1
ATOM 1132 O O . ALA A 1 137 ? -11.195 13.609 18.516 1 97.88 137 ALA A O 1
ATOM 1133 N N . PRO A 1 138 ? -11.844 15.086 16.984 1 97.81 138 PRO A N 1
ATOM 1134 C CA . PRO A 1 138 ? -13.188 14.5 16.953 1 97.81 138 PRO A CA 1
ATOM 1135 C C . PRO A 1 138 ? -13.195 13.07 16.406 1 97.81 138 PRO A C 1
ATOM 1137 O O . PRO A 1 138 ? -14.203 12.367 16.531 1 97.81 138 PRO A O 1
ATOM 1140 N N . TYR A 1 139 ? -12.109 12.648 15.82 1 98.44 139 TYR A N 1
ATOM 1141 C CA . TYR A 1 139 ? -12.109 11.375 15.109 1 98.44 139 TYR A CA 1
ATOM 1142 C C . TYR A 1 139 ? -11.25 10.344 15.836 1 98.44 139 TYR A C 1
ATOM 1144 O O . TYR A 1 139 ? -10.891 9.312 15.266 1 98.44 139 TYR A O 1
ATOM 1152 N N . ALA A 1 140 ? -10.844 10.617 17.078 1 97.69 140 ALA A N 1
ATOM 1153 C CA . ALA A 1 140 ? -10.016 9.711 17.859 1 97.69 140 ALA A CA 1
ATOM 1154 C C . ALA A 1 140 ? -10.773 8.43 18.203 1 97.69 140 ALA A C 1
ATOM 1156 O O . ALA A 1 140 ? -11.945 8.477 18.594 1 97.69 140 ALA A O 1
ATOM 1157 N N . VAL A 1 141 ? -10.078 7.312 17.969 1 91.31 141 VAL A N 1
ATOM 1158 C CA . VAL A 1 141 ? -10.672 6.023 18.297 1 91.31 141 VAL A CA 1
ATOM 1159 C C . VAL A 1 141 ? -10.742 5.871 19.812 1 91.31 141 VAL A C 1
ATOM 1161 O O . VAL A 1 141 ? -9.758 6.105 20.516 1 91.31 141 VAL A O 1
ATOM 1164 N N . ASN A 1 142 ? -11.812 6.125 20.406 1 76 142 ASN A N 1
ATOM 1165 C CA . ASN A 1 142 ? -11.984 5.957 21.844 1 76 142 ASN A CA 1
ATOM 1166 C C . ASN A 1 142 ? -11.789 4.504 22.266 1 76 142 ASN A C 1
ATOM 1168 O O . ASN A 1 142 ? -12.031 3.588 21.484 1 76 142 ASN A O 1
ATOM 1172 N N . GLY A 1 143 ? -10.609 4.113 22.906 1 57.22 143 GLY A N 1
ATOM 1173 C CA . GLY A 1 143 ? -10.445 2.781 23.469 1 57.22 143 GLY A CA 1
ATOM 1174 C C . GLY A 1 143 ? -11.758 2.051 23.672 1 57.22 143 GLY A C 1
ATOM 1175 O O . GLY A 1 143 ? -11.867 1.19 24.547 1 57.22 143 GLY A O 1
ATOM 1176 N N . LYS A 1 144 ? -12.945 2.26 23.188 1 43.06 144 LYS A N 1
ATOM 1177 C CA . LYS A 1 144 ? -14.016 1.326 23.516 1 43.06 144 LYS A CA 1
ATOM 1178 C C . LYS A 1 144 ? -13.711 -0.071 22.984 1 43.06 144 LYS A C 1
ATOM 1180 O O . LYS A 1 144 ? -13.445 -0.242 21.781 1 43.06 144 LYS A O 1
ATOM 1185 N N . GLY A 1 145 ? -12.938 -1.041 23.594 1 35.78 145 GLY A N 1
ATOM 1186 C CA . GLY A 1 145 ? -12.906 -2.49 23.469 1 35.78 145 GLY A CA 1
ATOM 1187 C C . GLY A 1 145 ? -14.195 -3.07 22.922 1 35.78 145 GLY A C 1
ATOM 1188 O O . GLY A 1 145 ? -15.273 -2.848 23.484 1 35.78 145 GLY A O 1
ATOM 1189 N N . GLU A 1 146 ? -14.297 -3.297 21.656 1 31.41 146 GLU A N 1
ATOM 1190 C CA . GLU A 1 146 ? -15.266 -4.387 21.516 1 31.41 146 GLU A CA 1
ATOM 1191 C C . GLU A 1 146 ? -14.914 -5.551 22.438 1 31.41 146 GLU A C 1
ATOM 1193 O O . GLU A 1 146 ? -13.734 -5.848 22.641 1 31.41 146 GLU A O 1
ATOM 1198 N N . MET B 1 1 ? 23.578 -18.844 -6.336 1 73.19 1 MET B N 1
ATOM 1199 C CA . MET B 1 1 ? 22.484 -17.984 -6.793 1 73.19 1 MET B CA 1
ATOM 1200 C C . MET B 1 1 ? 21.953 -17.141 -5.645 1 73.19 1 MET B C 1
ATOM 1202 O O . MET B 1 1 ? 21.969 -17.562 -4.488 1 73.19 1 MET B O 1
ATOM 1206 N N . ALA B 1 2 ? 21.547 -15.859 -5.965 1 85.69 2 ALA B N 1
ATOM 1207 C CA . ALA B 1 2 ? 21.047 -15.008 -4.891 1 85.69 2 ALA B CA 1
ATOM 1208 C C . ALA B 1 2 ? 19.844 -15.641 -4.203 1 85.69 2 ALA B C 1
ATOM 1210 O O . ALA B 1 2 ? 19.109 -16.422 -4.809 1 85.69 2 ALA B O 1
ATOM 1211 N N . ASP B 1 3 ? 19.625 -15.406 -3.002 1 96 3 ASP B N 1
ATOM 1212 C CA . ASP B 1 3 ? 18.531 -15.961 -2.225 1 96 3 ASP B CA 1
ATOM 1213 C C . ASP B 1 3 ? 17.266 -15.102 -2.369 1 96 3 ASP B C 1
ATOM 1215 O O . ASP B 1 3 ? 16.375 -15.156 -1.525 1 96 3 ASP B O 1
ATOM 1219 N N . TYR B 1 4 ? 17.359 -14.258 -3.424 1 98.62 4 TYR B N 1
ATOM 1220 C CA . TYR B 1 4 ? 16.203 -13.43 -3.762 1 98.62 4 TYR B CA 1
ATOM 1221 C C . TYR B 1 4 ? 16.016 -13.352 -5.27 1 98.62 4 TYR B C 1
ATOM 1223 O O . TYR B 1 4 ? 16.969 -13.523 -6.031 1 98.62 4 TYR B O 1
ATOM 1231 N N . TYR B 1 5 ? 14.773 -13.133 -5.691 1 98.75 5 TYR B N 1
ATOM 1232 C CA . TYR B 1 5 ? 14.461 -12.656 -7.035 1 98.75 5 TYR B CA 1
ATOM 1233 C C . TYR B 1 5 ? 14.406 -11.133 -7.07 1 98.75 5 TYR B C 1
ATOM 1235 O O . TYR B 1 5 ? 13.883 -10.5 -6.148 1 98.75 5 TYR B O 1
ATOM 1243 N N . GLU B 1 6 ? 14.961 -10.5 -8.148 1 98.75 6 GLU B N 1
ATOM 1244 C CA . GLU B 1 6 ? 14.891 -9.039 -8.133 1 98.75 6 GLU B CA 1
ATOM 1245 C C . GLU B 1 6 ? 14.484 -8.492 -9.492 1 98.75 6 GLU B C 1
ATOM 1247 O O . GLU B 1 6 ? 14.703 -9.133 -10.523 1 98.75 6 GLU B O 1
ATOM 1252 N N . ILE B 1 7 ? 13.867 -7.379 -9.5 1 98.88 7 ILE B N 1
ATOM 1253 C CA . ILE B 1 7 ? 13.766 -6.492 -10.656 1 98.88 7 ILE B CA 1
ATOM 1254 C C . ILE B 1 7 ? 14.484 -5.176 -10.359 1 98.88 7 ILE B C 1
ATOM 1256 O O . ILE B 1 7 ? 14.539 -4.734 -9.211 1 98.88 7 ILE B O 1
ATOM 1260 N N . LEU B 1 8 ? 15.039 -4.652 -11.414 1 98.88 8 LEU B N 1
ATOM 1261 C CA . LEU B 1 8 ? 15.648 -3.33 -11.312 1 98.88 8 LEU B CA 1
ATOM 1262 C C . LEU B 1 8 ? 14.672 -2.246 -11.758 1 98.88 8 LEU B C 1
ATOM 1264 O O . LEU B 1 8 ? 13.867 -2.463 -12.664 1 98.88 8 LEU B O 1
ATOM 1268 N N . HIS B 1 9 ? 14.734 -1.125 -11.078 1 98.88 9 HIS B N 1
ATOM 1269 C CA . HIS B 1 9 ? 13.797 -0.042 -11.359 1 98.88 9 HIS B CA 1
ATOM 1270 C C . HIS B 1 9 ? 14.484 1.316 -11.266 1 98.88 9 HIS B C 1
ATOM 1272 O O . HIS B 1 9 ? 15.211 1.588 -10.305 1 98.88 9 HIS B O 1
ATOM 1278 N N . THR B 1 10 ? 14.344 2.133 -12.273 1 98.88 10 THR B N 1
ATOM 1279 C CA . THR B 1 10 ? 14.727 3.539 -12.227 1 98.88 10 THR B CA 1
ATOM 1280 C C . THR B 1 10 ? 13.523 4.418 -11.906 1 98.88 10 THR B C 1
ATOM 1282 O O . THR B 1 10 ? 12.523 4.402 -12.633 1 98.88 10 THR B O 1
ATOM 1285 N N . VAL B 1 11 ? 13.641 5.18 -10.82 1 98.88 11 VAL B N 1
ATOM 1286 C CA . VAL B 1 11 ? 12.523 6.02 -10.391 1 98.88 11 VAL B CA 1
ATOM 1287 C C . VAL B 1 11 ? 12.281 7.117 -11.422 1 98.88 11 VAL B C 1
ATOM 1289 O O . VAL B 1 11 ? 13.203 7.828 -11.82 1 98.88 11 VAL B O 1
ATOM 1292 N N . GLY B 1 12 ? 11.023 7.258 -11.844 1 98.62 12 GLY B N 1
ATOM 1293 C CA . GLY B 1 12 ? 10.648 8.305 -12.773 1 98.62 12 GLY B CA 1
ATOM 1294 C C . GLY B 1 12 ? 10.031 9.516 -12.102 1 98.62 12 GLY B C 1
ATOM 1295 O O . GLY B 1 12 ? 9.703 9.469 -10.914 1 98.62 12 GLY B O 1
ATOM 1296 N N . PHE B 1 13 ? 9.734 10.555 -12.883 1 98.31 13 PHE B N 1
ATOM 1297 C CA . PHE B 1 13 ? 9.117 11.781 -12.375 1 98.31 13 PHE B CA 1
ATOM 1298 C C . PHE B 1 13 ? 7.707 11.508 -11.867 1 98.31 13 PHE B C 1
ATOM 1300 O O . PHE B 1 13 ? 7.293 12.055 -10.844 1 98.31 13 PHE B O 1
ATOM 1307 N N . GLU B 1 14 ? 6.953 10.68 -12.5 1 98.31 14 GLU B N 1
ATOM 1308 C CA . GLU B 1 14 ? 5.547 10.414 -12.188 1 98.31 14 GLU B CA 1
ATOM 1309 C C . GLU B 1 14 ? 5.398 9.711 -10.852 1 98.31 14 GLU B C 1
ATOM 1311 O O . GLU B 1 14 ? 4.297 9.633 -10.297 1 98.31 14 GLU B O 1
ATOM 1316 N N . GLU B 1 15 ? 6.523 9.227 -10.336 1 98.62 15 GLU B N 1
ATOM 1317 C CA . GLU B 1 15 ? 6.488 8.453 -9.094 1 98.62 15 GLU B CA 1
ATOM 1318 C C . GLU B 1 15 ? 6.805 9.336 -7.891 1 98.62 15 GLU B C 1
ATOM 1320 O O . GLU B 1 15 ? 6.719 8.883 -6.746 1 98.62 15 GLU B O 1
ATOM 1325 N N . THR B 1 16 ? 7.215 10.633 -8.109 1 97.81 16 THR B N 1
ATOM 1326 C CA . THR B 1 16 ? 7.547 11.547 -7.027 1 97.81 16 THR B CA 1
ATOM 1327 C C . THR B 1 16 ? 6.348 12.422 -6.672 1 97.81 16 THR B C 1
ATOM 1329 O O . THR B 1 16 ? 5.297 12.336 -7.312 1 97.81 16 THR B O 1
ATOM 1332 N N . ASN B 1 17 ? 6.426 13.203 -5.57 1 95.25 17 ASN B N 1
ATOM 1333 C CA . ASN B 1 17 ? 5.332 14.055 -5.113 1 95.25 17 ASN B CA 1
ATOM 1334 C C . ASN B 1 17 ? 5.797 15.492 -4.891 1 95.25 17 ASN B C 1
ATOM 1336 O O . ASN B 1 17 ? 6.883 15.875 -5.324 1 95.25 17 ASN B O 1
ATOM 1340 N N . LEU B 1 18 ? 4.922 16.266 -4.258 1 90.88 18 LEU B N 1
ATOM 1341 C CA . LEU B 1 18 ? 5.086 17.719 -4.105 1 90.88 18 LEU B CA 1
ATOM 1342 C C . LEU B 1 18 ? 6.414 18.047 -3.434 1 90.88 18 LEU B C 1
ATOM 1344 O O . LEU B 1 18 ? 7.043 19.062 -3.752 1 90.88 18 LEU B O 1
ATOM 1348 N N . VAL B 1 19 ? 6.879 17.109 -2.518 1 90.19 19 VAL B N 1
ATOM 1349 C CA . VAL B 1 19 ? 8.078 17.422 -1.751 1 90.19 19 VAL B CA 1
ATOM 1350 C C . VAL B 1 19 ? 9.297 16.766 -2.396 1 90.19 19 VAL B C 1
ATOM 1352 O O . VAL B 1 19 ? 10.391 16.797 -1.838 1 90.19 19 VAL B O 1
ATOM 1355 N N . GLY B 1 20 ? 9.117 16 -3.518 1 93.19 20 GLY B N 1
ATOM 1356 C CA . GLY B 1 20 ? 10.227 15.586 -4.359 1 93.19 20 GLY B CA 1
ATOM 1357 C C . GLY B 1 20 ? 10.641 14.141 -4.125 1 93.19 20 GLY B C 1
ATOM 1358 O O . GLY B 1 20 ? 11.508 13.617 -4.832 1 93.19 20 GLY B O 1
ATOM 1359 N N . ASN B 1 21 ? 10.109 13.5 -3.158 1 95.81 21 ASN B N 1
ATOM 1360 C CA . ASN B 1 21 ? 10.453 12.102 -2.922 1 95.81 21 ASN B CA 1
ATOM 1361 C C . ASN B 1 21 ? 9.414 11.156 -3.529 1 95.81 21 ASN B C 1
ATOM 1363 O O . ASN B 1 21 ? 8.383 11.609 -4.035 1 95.81 21 ASN B O 1
ATOM 1367 N N . VAL B 1 22 ? 9.766 9.891 -3.594 1 98.38 22 VAL B N 1
ATOM 1368 C CA . VAL B 1 22 ? 8.852 8.891 -4.152 1 98.38 22 VAL B CA 1
ATOM 1369 C C . VAL B 1 22 ? 7.605 8.789 -3.273 1 98.38 22 VAL B C 1
ATOM 1371 O O . VAL B 1 22 ? 7.707 8.664 -2.051 1 98.38 22 VAL B O 1
ATOM 1374 N N . TYR B 1 23 ? 6.441 8.867 -3.9 1 98.56 23 TYR B N 1
ATOM 1375 C CA . TYR B 1 23 ? 5.168 8.68 -3.217 1 98.56 23 TYR B CA 1
ATOM 1376 C C . TYR B 1 23 ? 5.023 7.246 -2.721 1 98.56 23 TYR B C 1
ATOM 1378 O O . TYR B 1 23 ? 5.289 6.297 -3.461 1 98.56 23 TYR B O 1
ATOM 1386 N N . TYR B 1 24 ? 4.566 7.035 -1.475 1 98.69 24 TYR B N 1
ATOM 1387 C CA . TYR B 1 24 ? 4.633 5.75 -0.782 1 98.69 24 TYR B CA 1
ATOM 1388 C C . TYR B 1 24 ? 3.836 4.688 -1.529 1 98.69 24 TYR B C 1
ATOM 1390 O O . TYR B 1 24 ? 4.172 3.502 -1.478 1 98.69 24 TYR B O 1
ATOM 1398 N N . VAL B 1 25 ? 2.791 5.043 -2.229 1 98.88 25 VAL B N 1
ATOM 1399 C CA . VAL B 1 25 ? 1.924 4.113 -2.943 1 98.88 25 VAL B CA 1
ATOM 1400 C C . VAL B 1 25 ? 2.736 3.344 -3.982 1 98.88 25 VAL B C 1
ATOM 1402 O O . VAL B 1 25 ? 2.461 2.172 -4.25 1 98.88 25 VAL B O 1
ATOM 1405 N N . ASN B 1 26 ? 3.73 3.988 -4.523 1 98.94 26 ASN B N 1
ATOM 1406 C CA . ASN B 1 26 ? 4.5 3.371 -5.594 1 98.94 26 ASN B CA 1
ATOM 1407 C C . ASN B 1 26 ? 5.316 2.184 -5.086 1 98.94 26 ASN B C 1
ATOM 1409 O O . ASN B 1 26 ? 5.523 1.211 -5.816 1 98.94 26 ASN B O 1
ATOM 1413 N N . TYR B 1 27 ? 5.777 2.221 -3.836 1 98.94 27 TYR B N 1
ATOM 1414 C CA . TYR B 1 27 ? 6.445 1.059 -3.262 1 98.94 27 TYR B CA 1
ATOM 1415 C C . TYR B 1 27 ? 5.527 -0.158 -3.27 1 98.94 27 TYR B C 1
ATOM 1417 O O . TYR B 1 27 ? 5.965 -1.271 -3.572 1 98.94 27 TYR B O 1
ATOM 1425 N N . VAL B 1 28 ? 4.273 0.06 -2.938 1 98.94 28 VAL B N 1
ATOM 1426 C CA . VAL B 1 28 ? 3.283 -1.013 -2.918 1 98.94 28 VAL B CA 1
ATOM 1427 C C . VAL B 1 28 ? 3.002 -1.483 -4.344 1 98.94 28 VAL B C 1
ATOM 1429 O O . VAL B 1 28 ? 2.865 -2.684 -4.59 1 98.94 28 VAL B O 1
ATOM 1432 N N . ARG B 1 29 ? 2.943 -0.562 -5.281 1 98.81 29 ARG B N 1
ATOM 1433 C CA . ARG B 1 29 ? 2.781 -0.899 -6.691 1 98.81 29 ARG B CA 1
ATOM 1434 C C . ARG B 1 29 ? 3.932 -1.772 -7.184 1 98.81 29 ARG B C 1
ATOM 1436 O O . ARG B 1 29 ? 3.715 -2.744 -7.91 1 98.81 29 ARG B O 1
ATOM 1443 N N . TRP B 1 30 ? 5.098 -1.456 -6.758 1 98.94 30 TRP B N 1
ATOM 1444 C CA . TRP B 1 30 ? 6.281 -2.186 -7.199 1 98.94 30 TRP B CA 1
ATOM 1445 C C . TRP B 1 30 ? 6.297 -3.598 -6.621 1 98.94 30 TRP B C 1
ATOM 1447 O O . TRP B 1 30 ? 6.879 -4.512 -7.211 1 98.94 30 TRP B O 1
ATOM 1457 N N . GLN B 1 31 ? 5.688 -3.84 -5.387 1 98.81 31 GLN B N 1
ATOM 1458 C CA . GLN B 1 31 ? 5.504 -5.207 -4.914 1 98.81 31 GLN B CA 1
ATOM 1459 C C . GLN B 1 31 ? 4.785 -6.059 -5.961 1 98.81 31 GLN B C 1
ATOM 1461 O O . GLN B 1 31 ? 5.23 -7.16 -6.281 1 98.81 31 GLN B O 1
ATOM 1466 N N . GLY B 1 32 ? 3.674 -5.48 -6.43 1 98.5 32 GLY B N 1
ATOM 1467 C CA . GLY B 1 32 ? 2.896 -6.188 -7.434 1 98.5 32 GLY B CA 1
ATOM 1468 C C . GLY B 1 32 ? 3.672 -6.453 -8.711 1 98.5 32 GLY B C 1
ATOM 1469 O O . GLY B 1 32 ? 3.623 -7.559 -9.25 1 98.5 32 GLY B O 1
ATOM 1470 N N . ARG B 1 33 ? 4.332 -5.434 -9.148 1 98.69 33 ARG B N 1
ATOM 1471 C CA . ARG B 1 33 ? 5.133 -5.562 -10.367 1 98.69 33 ARG B CA 1
ATOM 1472 C C . ARG B 1 33 ? 6.184 -6.656 -10.219 1 98.69 33 ARG B C 1
ATOM 1474 O O . ARG B 1 33 ? 6.387 -7.461 -11.133 1 98.69 33 ARG B O 1
ATOM 1481 N N . CYS B 1 34 ? 6.844 -6.691 -9.094 1 98.88 34 CYS B N 1
ATOM 1482 C CA . CYS B 1 34 ? 7.875 -7.691 -8.836 1 98.88 34 CYS B CA 1
ATOM 1483 C C . CYS B 1 34 ? 7.285 -9.094 -8.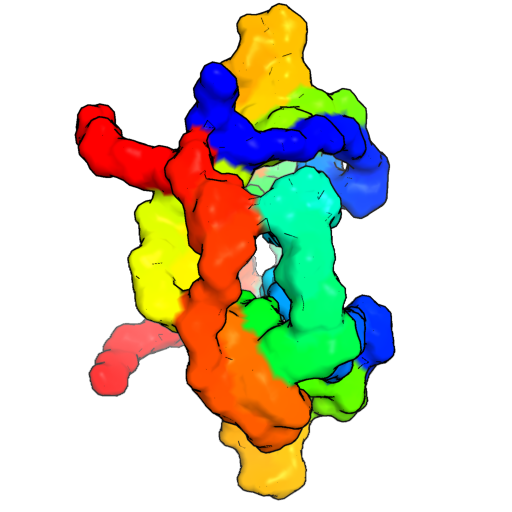852 1 98.88 34 CYS B C 1
ATOM 1485 O O . CYS B 1 34 ? 7.836 -9.992 -9.492 1 98.88 34 CYS B O 1
ATOM 1487 N N . ARG B 1 35 ? 6.207 -9.336 -8.195 1 98.38 35 ARG B N 1
ATOM 1488 C CA . ARG B 1 35 ? 5.531 -10.625 -8.18 1 98.38 35 ARG B CA 1
ATOM 1489 C C . ARG B 1 35 ? 5.121 -11.039 -9.586 1 98.38 35 ARG B C 1
ATOM 1491 O O . ARG B 1 35 ? 5.27 -12.211 -9.961 1 98.38 35 ARG B O 1
ATOM 1498 N N . GLU B 1 36 ? 4.543 -10.078 -10.359 1 97.62 36 GLU B N 1
ATOM 1499 C CA . GLU B 1 36 ? 4.113 -10.352 -11.727 1 97.62 36 GLU B CA 1
ATOM 1500 C C . GLU B 1 36 ? 5.293 -10.781 -12.594 1 97.62 36 GLU B C 1
ATOM 1502 O O . GLU B 1 36 ? 5.188 -11.758 -13.352 1 97.62 36 GLU B O 1
ATOM 1507 N N . MET B 1 37 ? 6.402 -10.086 -12.445 1 98.75 37 MET B N 1
ATOM 1508 C CA . MET B 1 37 ? 7.586 -10.43 -13.227 1 98.75 37 MET B CA 1
ATOM 1509 C C . MET B 1 37 ? 8.156 -11.773 -12.797 1 98.75 37 MET B C 1
ATOM 1511 O O . MET B 1 37 ? 8.648 -12.539 -13.625 1 98.75 37 MET B O 1
ATOM 1515 N N . PHE B 1 38 ? 8.062 -12.031 -11.492 1 98.75 38 PHE B N 1
ATOM 1516 C CA . PHE B 1 38 ? 8.477 -13.344 -11.008 1 98.75 38 PHE B CA 1
ATOM 1517 C C . PHE B 1 38 ? 7.695 -14.453 -11.703 1 98.75 38 PHE B C 1
ATOM 1519 O O . PHE B 1 38 ? 8.281 -15.422 -12.188 1 98.75 38 PHE B O 1
ATOM 1526 N N . LEU B 1 39 ? 6.387 -14.289 -11.742 1 98.06 39 LEU B N 1
ATOM 1527 C CA . LEU B 1 39 ? 5.559 -15.289 -12.406 1 98.06 39 LEU B CA 1
ATOM 1528 C C . LEU B 1 39 ? 5.957 -15.453 -13.867 1 98.06 39 LEU B C 1
ATOM 1530 O O . LEU B 1 39 ? 6.09 -16.578 -14.359 1 98.06 39 LEU B O 1
ATOM 1534 N N . LYS B 1 40 ? 6.152 -14.359 -14.539 1 98.19 40 LYS B N 1
ATOM 1535 C CA . LYS B 1 40 ? 6.516 -14.375 -15.953 1 98.19 40 LYS B CA 1
ATOM 1536 C C . LYS B 1 40 ? 7.836 -15.102 -16.172 1 98.19 40 LYS B C 1
ATOM 1538 O O . LYS B 1 40 ? 7.945 -15.945 -17.062 1 98.19 40 LYS B O 1
ATOM 1543 N N . ASP B 1 41 ? 8.758 -14.891 -15.328 1 98.31 41 ASP B N 1
ATOM 1544 C CA . ASP B 1 41 ? 10.133 -15.344 -15.539 1 98.31 41 ASP B CA 1
ATOM 1545 C C . ASP B 1 41 ? 10.328 -16.766 -15.008 1 98.31 41 ASP B C 1
ATOM 1547 O O . ASP B 1 41 ? 11.07 -17.547 -15.586 1 98.31 41 ASP B O 1
ATOM 1551 N N . LYS B 1 42 ? 9.648 -17.062 -13.859 1 98.06 42 LYS B N 1
ATOM 1552 C CA . LYS B 1 42 ? 10.039 -18.266 -13.117 1 98.06 42 LYS B CA 1
ATOM 1553 C C . LYS B 1 42 ? 8.914 -19.281 -13.094 1 98.06 42 LYS B C 1
ATOM 1555 O O . LYS B 1 42 ? 9.141 -20.469 -12.812 1 98.06 42 LYS B O 1
ATOM 1560 N N . ALA B 1 43 ? 7.727 -18.828 -13.352 1 97.88 43 ALA B N 1
ATOM 1561 C CA . ALA B 1 43 ? 6.594 -19.75 -13.242 1 97.88 43 ALA B CA 1
ATOM 1562 C C . ALA B 1 43 ? 5.551 -19.453 -14.32 1 97.88 43 ALA B C 1
ATOM 1564 O O . ALA B 1 43 ? 4.367 -19.312 -14.023 1 97.88 43 ALA B O 1
ATOM 1565 N N . PRO B 1 44 ? 5.883 -19.531 -15.602 1 97.12 44 PRO B N 1
ATOM 1566 C CA . PRO B 1 44 ? 4.957 -19.141 -16.672 1 97.12 44 PRO B CA 1
ATOM 1567 C C . PRO B 1 44 ? 3.734 -20.062 -16.75 1 97.12 44 PRO B C 1
ATOM 1569 O O . PRO B 1 44 ? 2.664 -19.641 -17.188 1 97.12 44 PRO B O 1
ATOM 1572 N N . ALA B 1 45 ? 3.83 -21.266 -16.312 1 96.94 45 ALA B N 1
ATOM 1573 C CA . ALA B 1 45 ? 2.693 -22.188 -16.312 1 96.94 45 ALA B CA 1
ATOM 1574 C C . ALA B 1 45 ? 1.604 -21.703 -15.359 1 96.94 45 ALA B C 1
ATOM 1576 O O . ALA B 1 45 ? 0.415 -21.922 -15.609 1 96.94 45 ALA B O 1
ATOM 1577 N N . VAL B 1 46 ? 2.004 -21.094 -14.305 1 97.31 46 VAL B N 1
ATOM 1578 C CA . VAL B 1 46 ? 1.057 -20.547 -13.336 1 97.31 46 VAL B CA 1
ATOM 1579 C C . VAL B 1 46 ? 0.283 -19.391 -13.969 1 97.31 46 VAL B C 1
ATOM 1581 O O . VAL B 1 46 ? -0.916 -19.234 -13.727 1 97.31 46 VAL B O 1
ATOM 1584 N N . LEU B 1 47 ? 0.953 -18.656 -14.805 1 94.38 47 LEU B N 1
ATOM 1585 C CA . LEU B 1 47 ? 0.293 -17.562 -15.508 1 94.38 47 LEU B CA 1
ATOM 1586 C C . LEU B 1 47 ? -0.817 -18.078 -16.406 1 94.38 47 LEU B C 1
ATOM 1588 O O . LEU B 1 47 ? -1.873 -17.453 -16.531 1 94.38 47 LEU B O 1
ATOM 1592 N N . GLU B 1 48 ? -0.59 -19.219 -17.016 1 94.56 48 GLU B N 1
ATOM 1593 C CA . GLU B 1 48 ? -1.61 -19.859 -17.844 1 94.56 48 GLU B CA 1
ATOM 1594 C C . GLU B 1 48 ? -2.822 -20.266 -17.016 1 94.56 48 GLU B C 1
ATOM 1596 O O . GLU B 1 48 ? -3.961 -20.172 -17.469 1 94.56 48 GLU B O 1
ATOM 1601 N N . GLU B 1 49 ? -2.561 -20.703 -15.789 1 95.94 49 GLU B N 1
ATOM 1602 C CA . GLU B 1 49 ? -3.652 -21.094 -14.898 1 95.94 49 GLU B CA 1
ATOM 1603 C C . GLU B 1 49 ? -4.465 -19.875 -14.461 1 95.94 49 GLU B C 1
ATOM 1605 O O . GLU B 1 49 ? -5.676 -19.969 -14.266 1 95.94 49 GLU B O 1
ATOM 1610 N N . VAL B 1 50 ? -3.783 -18.734 -14.289 1 94.19 50 VAL B N 1
ATOM 1611 C CA . VAL B 1 50 ? -4.453 -17.5 -13.898 1 94.19 50 VAL B CA 1
ATOM 1612 C C . VAL B 1 50 ? -5.438 -17.078 -14.992 1 94.19 50 VAL B C 1
ATOM 1614 O O . VAL B 1 50 ? -6.523 -16.578 -14.695 1 94.19 50 VAL B O 1
ATOM 1617 N N . ARG B 1 51 ? -5.09 -17.344 -16.25 1 91.75 51 ARG B N 1
ATOM 1618 C CA . ARG B 1 51 ? -5.945 -17.016 -17.375 1 91.75 51 ARG B CA 1
ATOM 1619 C C . ARG B 1 51 ? -7.148 -17.953 -17.453 1 91.75 51 ARG B C 1
ATOM 1621 O O . ARG B 1 51 ? -8.109 -17.672 -18.172 1 91.75 51 ARG B O 1
ATOM 1628 N N . ARG B 1 52 ? -7.074 -18.984 -16.719 1 92.75 52 ARG B N 1
ATOM 1629 C CA . ARG B 1 52 ? -8.18 -19.938 -16.672 1 92.75 52 ARG B CA 1
ATOM 1630 C C . ARG B 1 52 ? -9 -19.766 -15.398 1 92.75 52 ARG B C 1
ATOM 1632 O O . ARG B 1 52 ? -9.812 -18.844 -15.305 1 92.75 52 ARG B O 1
ATOM 1639 N N . ASP B 1 53 ? -8.586 -20.453 -14.305 1 94.94 53 ASP B N 1
ATOM 1640 C CA . ASP B 1 53 ? -9.508 -20.391 -13.172 1 94.94 53 ASP B CA 1
ATOM 1641 C C . ASP B 1 53 ? -8.773 -20.047 -11.883 1 94.94 53 ASP B C 1
ATOM 1643 O O . ASP B 1 53 ? -9.391 -19.906 -10.82 1 94.94 53 ASP B O 1
ATOM 1647 N N . LEU B 1 54 ? -7.445 -19.922 -11.93 1 96.75 54 LEU B N 1
ATOM 1648 C CA . LEU B 1 54 ? -6.672 -19.609 -10.734 1 96.75 54 LEU B CA 1
ATOM 1649 C C . LEU B 1 54 ? -6.723 -18.109 -10.422 1 96.75 54 LEU B C 1
ATOM 1651 O O . LEU B 1 54 ? -6.566 -17.281 -11.32 1 96.75 54 LEU B O 1
ATOM 1655 N N . LYS B 1 55 ? -7 -17.797 -9.188 1 96.25 55 LYS B N 1
ATOM 1656 C CA . LYS B 1 55 ? -6.957 -16.422 -8.664 1 96.25 55 LYS B CA 1
ATOM 1657 C C . LYS B 1 55 ? -5.965 -16.312 -7.512 1 96.25 55 LYS B C 1
ATOM 1659 O O . LYS B 1 55 ? -5.965 -17.125 -6.598 1 96.25 55 LYS B O 1
ATOM 1664 N N . LEU B 1 56 ? -5.137 -15.414 -7.582 1 97.06 56 LEU B N 1
ATOM 1665 C CA . LEU B 1 56 ? -4.211 -15.07 -6.508 1 97.06 56 LEU B CA 1
ATOM 1666 C C . LEU B 1 56 ? -4.656 -13.789 -5.805 1 97.06 56 LEU B C 1
ATOM 1668 O O . LEU B 1 56 ? -4.281 -12.688 -6.215 1 97.06 56 LEU B O 1
ATOM 1672 N N . PHE B 1 57 ? -5.441 -13.922 -4.75 1 96.75 57 PHE B N 1
ATOM 1673 C CA . PHE B 1 57 ? -6.012 -12.781 -4.051 1 96.75 57 PHE B CA 1
ATOM 1674 C C . PHE B 1 57 ? -5.043 -12.25 -2.998 1 96.75 57 PHE B C 1
ATOM 1676 O O . PHE B 1 57 ? -4.562 -13.008 -2.15 1 96.75 57 PHE B O 1
ATOM 1683 N N . THR B 1 58 ? -4.762 -11 -3.105 1 98.38 58 THR B N 1
ATOM 1684 C CA . THR B 1 58 ? -3.99 -10.359 -2.047 1 98.38 58 THR B CA 1
ATOM 1685 C C . THR B 1 58 ? -4.84 -10.18 -0.791 1 98.38 58 THR B C 1
ATOM 1687 O O . THR B 1 58 ? -5.922 -9.586 -0.845 1 98.38 58 THR B O 1
ATOM 1690 N N . LEU B 1 59 ? -4.387 -10.664 0.355 1 98.75 59 LEU B N 1
ATOM 1691 C CA . LEU B 1 59 ? -5.117 -10.617 1.616 1 98.75 59 LEU B CA 1
ATOM 1692 C C . LEU B 1 59 ? -4.66 -9.438 2.469 1 98.75 59 LEU B C 1
ATOM 1694 O O . LEU B 1 59 ? -5.441 -8.898 3.256 1 98.75 59 LEU B O 1
ATOM 1698 N N . LYS B 1 60 ? -3.426 -9.156 2.34 1 98.88 60 LYS B N 1
ATOM 1699 C CA . LYS B 1 60 ? -2.846 -8.055 3.105 1 98.88 60 LYS B CA 1
ATOM 1700 C C . LYS B 1 60 ? -1.547 -7.566 2.469 1 98.88 60 LYS B C 1
ATOM 1702 O O . LYS B 1 60 ? -0.845 -8.336 1.81 1 98.88 60 LYS B O 1
ATOM 1707 N N . VAL B 1 61 ? -1.275 -6.309 2.656 1 98.94 61 VAL B N 1
ATOM 1708 C CA . VAL B 1 61 ? -0.009 -5.703 2.258 1 98.94 61 VAL B CA 1
ATOM 1709 C C . VAL B 1 61 ? 0.481 -4.758 3.354 1 98.94 61 VAL B C 1
ATOM 1711 O O . VAL B 1 61 ? -0.321 -4.207 4.109 1 98.94 61 VAL B O 1
ATOM 1714 N N . ASP B 1 62 ? 1.747 -4.609 3.422 1 98.94 62 ASP B N 1
ATOM 1715 C CA . ASP B 1 62 ? 2.324 -3.539 4.23 1 98.94 62 ASP B CA 1
ATOM 1716 C C . ASP B 1 62 ? 3.664 -3.08 3.656 1 98.94 62 ASP B C 1
ATOM 1718 O O . ASP B 1 62 ? 4.219 -3.727 2.764 1 98.94 62 ASP B O 1
ATOM 1722 N N . CYS B 1 63 ? 4.098 -1.985 4.121 1 98.94 63 CYS B N 1
ATOM 1723 C CA . CYS B 1 63 ? 5.406 -1.444 3.773 1 98.94 63 CYS B CA 1
ATOM 1724 C C . CYS B 1 63 ? 5.887 -0.456 4.828 1 98.94 63 CYS B C 1
ATOM 1726 O O . CYS B 1 63 ? 5.105 0.357 5.324 1 98.94 63 CYS B O 1
ATOM 1728 N N . GLU B 1 64 ? 7.094 -0.591 5.203 1 98.94 64 GLU B N 1
ATOM 1729 C CA . GLU B 1 64 ? 7.797 0.361 6.059 1 98.94 64 GLU B CA 1
ATOM 1730 C C . GLU B 1 64 ? 8.852 1.135 5.27 1 98.94 64 GLU B C 1
ATOM 1732 O O . GLU B 1 64 ? 9.539 0.567 4.422 1 98.94 64 GLU B O 1
ATOM 1737 N N . PHE B 1 65 ? 8.93 2.377 5.562 1 98.75 65 PHE B N 1
ATOM 1738 C CA . PHE B 1 65 ? 9.805 3.27 4.809 1 98.75 65 PHE B CA 1
ATOM 1739 C C . PHE B 1 65 ? 10.898 3.84 5.707 1 98.75 65 PHE B C 1
ATOM 1741 O O . PHE B 1 65 ? 10.602 4.465 6.727 1 98.75 65 PHE B O 1
ATOM 1748 N N . TYR B 1 66 ? 12.141 3.672 5.293 1 98.06 66 TYR B N 1
ATOM 1749 C CA . TYR B 1 66 ? 13.258 4 6.164 1 98.06 66 TYR B CA 1
ATOM 1750 C C . TYR B 1 66 ? 13.992 5.246 5.676 1 98.06 66 TYR B C 1
ATOM 1752 O O . TYR B 1 66 ? 14.586 5.977 6.473 1 98.06 66 TYR B O 1
ATOM 1760 N N . ALA B 1 67 ? 14.039 5.383 4.387 1 96.38 67 ALA B N 1
ATOM 1761 C CA . ALA B 1 67 ? 14.758 6.504 3.787 1 96.38 67 ALA B CA 1
ATOM 1762 C C . ALA B 1 67 ? 14.094 6.949 2.488 1 96.38 67 ALA B C 1
ATOM 1764 O O . ALA B 1 67 ? 13.469 6.141 1.794 1 96.38 67 ALA B O 1
ATOM 1765 N N . GLU B 1 68 ? 14.305 8.172 2.16 1 95.44 68 GLU B N 1
ATOM 1766 C CA . GLU B 1 68 ? 13.688 8.734 0.967 1 95.44 68 GLU B CA 1
ATOM 1767 C C . GLU B 1 68 ? 14.555 8.508 -0.267 1 95.44 68 GLU B C 1
ATOM 1769 O O . GLU B 1 68 ? 15.789 8.555 -0.185 1 95.44 68 GLU B O 1
ATOM 1774 N N . ILE B 1 69 ? 13.875 8.242 -1.353 1 97.38 69 ILE B N 1
ATOM 1775 C CA . ILE B 1 69 ? 14.5 8.219 -2.67 1 97.38 69 ILE B CA 1
ATOM 1776 C C . ILE B 1 69 ? 13.758 9.172 -3.607 1 97.38 69 ILE B C 1
ATOM 1778 O O . ILE B 1 69 ? 12.672 9.656 -3.281 1 97.38 69 ILE B O 1
ATOM 1782 N N . THR B 1 70 ? 14.422 9.469 -4.75 1 97.56 70 THR B N 1
ATOM 1783 C CA . THR B 1 70 ? 13.859 10.469 -5.656 1 97.56 70 THR B CA 1
ATOM 1784 C C . THR B 1 70 ? 14.102 10.078 -7.109 1 97.56 70 THR B C 1
ATOM 1786 O O . THR B 1 70 ? 14.594 8.977 -7.387 1 97.56 70 THR B O 1
ATOM 1789 N N . ALA B 1 71 ? 13.711 10.953 -7.992 1 98.31 71 ALA B N 1
ATOM 1790 C CA . ALA B 1 71 ? 13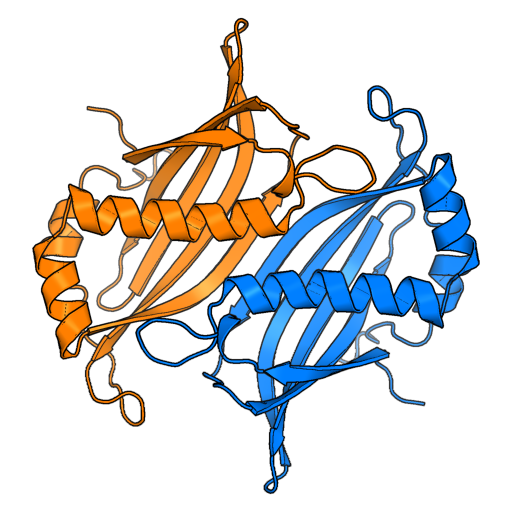.766 10.695 -9.43 1 98.31 71 ALA B CA 1
ATOM 1791 C C . ALA B 1 71 ? 15.172 10.281 -9.859 1 98.31 71 ALA B C 1
ATOM 1793 O O . ALA B 1 71 ? 16.156 10.867 -9.414 1 98.31 71 ALA B O 1
ATOM 1794 N N . PHE B 1 72 ? 15.188 9.227 -10.664 1 98.31 72 PHE B N 1
ATOM 1795 C CA . PHE B 1 72 ? 16.344 8.672 -11.352 1 98.31 72 PHE B CA 1
ATOM 1796 C C . PHE B 1 72 ? 17.219 7.871 -10.391 1 98.31 72 PHE B C 1
ATOM 1798 O O . PHE B 1 72 ? 18.266 7.332 -10.781 1 98.31 72 PHE B O 1
ATOM 1805 N N . ASP B 1 73 ? 16.828 7.809 -9.133 1 98.56 73 ASP B N 1
ATOM 1806 C CA . ASP B 1 73 ? 17.469 6.816 -8.273 1 98.56 73 ASP B CA 1
ATOM 1807 C C . ASP B 1 73 ? 17.266 5.406 -8.828 1 98.56 73 ASP B C 1
ATOM 1809 O O . ASP B 1 73 ? 16.219 5.098 -9.398 1 98.56 73 ASP B O 1
ATOM 1813 N N . GLU B 1 74 ? 18.281 4.535 -8.656 1 98.81 74 GLU B N 1
ATOM 1814 C CA . GLU B 1 74 ? 18.266 3.145 -9.094 1 98.81 74 GLU B CA 1
ATOM 1815 C C . GLU B 1 74 ? 17.969 2.199 -7.938 1 98.81 74 GLU B C 1
ATOM 1817 O O . GLU B 1 74 ? 18.641 2.229 -6.91 1 98.81 74 GLU B O 1
ATOM 1822 N N . LEU B 1 75 ? 16.938 1.312 -8.148 1 98.88 75 LEU B N 1
ATOM 1823 C CA . LEU B 1 75 ? 16.484 0.43 -7.082 1 98.88 75 LEU B CA 1
ATOM 1824 C C . LEU B 1 75 ? 16.578 -1.032 -7.504 1 98.88 75 LEU B C 1
ATOM 1826 O O . LEU B 1 75 ? 16.281 -1.374 -8.648 1 98.88 75 LEU B O 1
ATOM 1830 N N . SER B 1 76 ? 17.062 -1.813 -6.59 1 98.94 76 SER B N 1
ATOM 1831 C CA . SER B 1 76 ? 16.812 -3.25 -6.637 1 98.94 76 SER B CA 1
ATOM 1832 C C . SER B 1 76 ? 15.641 -3.637 -5.73 1 98.94 76 SER B C 1
ATOM 1834 O O . SER B 1 76 ? 15.688 -3.402 -4.52 1 98.94 76 SER B O 1
ATOM 1836 N N . ILE B 1 77 ? 14.586 -4.133 -6.293 1 98.94 77 ILE B N 1
ATOM 1837 C CA . ILE B 1 77 ? 13.453 -4.656 -5.535 1 98.94 77 ILE B CA 1
ATOM 1838 C C . ILE B 1 77 ? 13.562 -6.18 -5.438 1 98.94 77 ILE B C 1
ATOM 1840 O O . ILE B 1 77 ? 13.453 -6.879 -6.445 1 98.94 77 ILE B O 1
ATOM 1844 N N . ARG B 1 78 ? 13.695 -6.656 -4.188 1 98.94 78 ARG B N 1
ATOM 1845 C CA . ARG B 1 78 ? 14.07 -8.047 -3.973 1 98.94 78 ARG B CA 1
ATOM 1846 C C . ARG B 1 78 ? 12.953 -8.82 -3.283 1 98.94 78 ARG B C 1
ATOM 1848 O O . ARG B 1 78 ? 12.555 -8.477 -2.17 1 98.94 78 ARG B O 1
ATOM 1855 N N . LEU B 1 79 ? 12.492 -9.82 -3.916 1 98.94 79 LEU B N 1
ATOM 1856 C CA . LEU B 1 79 ? 11.406 -10.68 -3.449 1 98.94 79 LEU B CA 1
ATOM 1857 C C . LEU B 1 79 ? 11.953 -11.953 -2.816 1 98.94 79 LEU B C 1
ATOM 1859 O O . LEU B 1 79 ? 12.852 -12.594 -3.375 1 98.94 79 LEU B O 1
ATOM 1863 N N . ARG B 1 80 ? 11.461 -12.266 -1.635 1 98.81 80 ARG B N 1
ATOM 1864 C CA . ARG B 1 80 ? 11.727 -13.547 -0.987 1 98.81 80 ARG B CA 1
ATOM 1865 C C . ARG B 1 80 ? 10.43 -14.195 -0.527 1 98.81 80 ARG B C 1
ATOM 1867 O O . ARG B 1 80 ? 9.398 -13.531 -0.408 1 98.81 80 ARG B O 1
ATOM 1874 N N . LEU B 1 81 ? 10.539 -15.492 -0.315 1 98.88 81 LEU B N 1
ATOM 1875 C CA . LEU B 1 81 ? 9.445 -16.266 0.262 1 98.88 81 LEU B CA 1
ATOM 1876 C C . LEU B 1 81 ? 9.555 -16.312 1.782 1 98.88 81 LEU B C 1
ATOM 1878 O O . LEU B 1 81 ? 10.477 -16.922 2.324 1 98.88 81 LEU B O 1
ATOM 1882 N N . GLU B 1 82 ? 8.625 -15.727 2.402 1 98.69 82 GLU B N 1
ATOM 1883 C CA . GLU B 1 82 ? 8.672 -15.68 3.861 1 98.69 82 GLU B CA 1
ATOM 1884 C C . GLU B 1 82 ? 7.941 -16.875 4.469 1 98.69 82 GLU B C 1
ATOM 1886 O O . GLU B 1 82 ? 8.383 -17.438 5.473 1 98.69 82 GLU B O 1
ATOM 1891 N N . GLU B 1 83 ? 6.793 -17.234 3.961 1 98.62 83 GLU B N 1
ATOM 1892 C CA . GLU B 1 83 ? 5.984 -18.344 4.465 1 98.62 83 GLU B CA 1
ATOM 1893 C C . GLU B 1 83 ? 5.176 -18.984 3.342 1 98.62 83 GLU B C 1
ATOM 1895 O O . GLU B 1 83 ? 4.664 -18.297 2.461 1 98.62 83 GLU B O 1
ATOM 1900 N N . LEU B 1 84 ? 5.066 -20.25 3.396 1 98.5 84 LEU B N 1
ATOM 1901 C CA . LEU B 1 84 ? 4.27 -21.016 2.445 1 98.5 84 LEU B CA 1
ATOM 1902 C C . LEU B 1 84 ? 3.363 -22 3.168 1 98.5 84 LEU B C 1
ATOM 1904 O O . LEU B 1 84 ? 3.846 -22.922 3.85 1 98.5 84 LEU B O 1
ATOM 1908 N N . THR B 1 85 ? 2.1 -21.812 3.064 1 98.38 85 THR B N 1
ATOM 1909 C CA . THR B 1 85 ? 1.129 -22.781 3.562 1 98.38 85 THR B CA 1
ATOM 1910 C C . THR B 1 85 ? 0.519 -23.578 2.412 1 98.38 85 THR B C 1
ATOM 1912 O O . THR B 1 85 ? 0.985 -23.484 1.274 1 98.38 85 THR B O 1
ATOM 1915 N N . GLN B 1 86 ? -0.458 -24.328 2.723 1 98.44 86 GLN B N 1
ATOM 1916 C CA . GLN B 1 86 ? -1.104 -25.125 1.685 1 98.44 86 GLN B CA 1
ATOM 1917 C C . GLN B 1 86 ? -1.776 -24.234 0.646 1 98.44 86 GLN B C 1
ATOM 1919 O O . GLN B 1 86 ? -1.776 -24.547 -0.546 1 98.44 86 GLN B O 1
ATOM 1924 N N 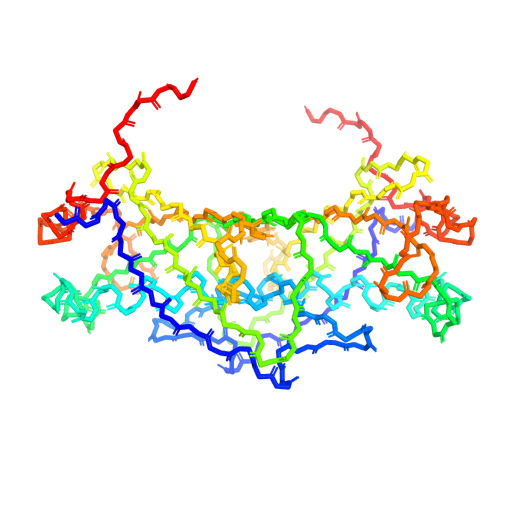. THR B 1 87 ? -2.391 -23.094 1.113 1 98.75 87 THR B N 1
ATOM 1925 C CA . THR B 1 87 ? -3.221 -22.312 0.197 1 98.75 87 THR B CA 1
ATOM 1926 C C . THR B 1 87 ? -2.766 -20.859 0.148 1 98.75 87 THR B C 1
ATOM 1928 O O . THR B 1 87 ? -3.361 -20.047 -0.552 1 98.75 87 THR B O 1
ATOM 1931 N N . GLN B 1 88 ? -1.708 -20.516 0.931 1 98.81 88 GLN B N 1
ATOM 1932 C CA . GLN B 1 88 ? -1.317 -19.109 0.998 1 98.81 88 GLN B CA 1
ATOM 1933 C C . GLN B 1 88 ? 0.197 -18.953 0.89 1 98.81 88 GLN B C 1
ATOM 1935 O O . GLN B 1 88 ? 0.946 -19.875 1.218 1 98.81 88 GLN B O 1
ATOM 1940 N N . ILE B 1 89 ? 0.567 -17.797 0.436 1 98.81 89 ILE B N 1
ATOM 1941 C CA . ILE B 1 89 ? 1.966 -17.422 0.29 1 98.81 89 ILE B CA 1
ATOM 1942 C C . ILE B 1 89 ? 2.195 -16.047 0.934 1 98.81 89 ILE B C 1
ATOM 1944 O O . ILE B 1 89 ? 1.423 -15.117 0.711 1 98.81 89 ILE B O 1
ATOM 1948 N N . GLN B 1 90 ? 3.24 -15.93 1.701 1 98.88 90 GLN B N 1
ATOM 1949 C CA . GLN B 1 90 ? 3.688 -14.641 2.205 1 98.88 90 GLN B CA 1
ATOM 1950 C C . GLN B 1 90 ? 5.043 -14.258 1.616 1 98.88 90 GLN B C 1
ATOM 1952 O O . GLN B 1 90 ? 6.012 -15.008 1.743 1 98.88 90 GLN B O 1
ATOM 1957 N N . PHE B 1 91 ? 5.059 -13.086 1.011 1 98.88 91 PHE B N 1
ATOM 1958 C CA . PHE B 1 91 ? 6.273 -12.539 0.415 1 98.88 91 PHE B CA 1
ATOM 1959 C C . PHE B 1 91 ? 6.84 -11.414 1.271 1 98.88 91 PHE B C 1
ATOM 1961 O O . PHE B 1 91 ? 6.09 -10.711 1.955 1 98.88 91 PHE B O 1
ATOM 1968 N N . THR B 1 92 ? 8.141 -11.273 1.19 1 98.88 92 THR B N 1
ATOM 1969 C CA . THR B 1 92 ? 8.797 -10.047 1.633 1 98.88 92 THR B CA 1
ATOM 1970 C C . THR B 1 92 ? 9.469 -9.344 0.46 1 98.88 92 THR B C 1
ATOM 1972 O O . THR B 1 92 ? 9.883 -9.984 -0.506 1 98.88 92 THR B O 1
ATOM 1975 N N . PHE B 1 93 ? 9.562 -8.07 0.551 1 98.94 93 PHE B N 1
ATOM 1976 C CA . PHE B 1 93 ? 10.195 -7.23 -0.458 1 98.94 93 PHE B CA 1
ATOM 1977 C C . PHE B 1 93 ? 11.172 -6.254 0.185 1 98.94 93 PHE B C 1
ATOM 1979 O O . PHE B 1 93 ? 10.781 -5.441 1.025 1 98.94 93 PHE B O 1
ATOM 1986 N N . ASP B 1 94 ? 12.398 -6.332 -0.189 1 98.94 94 ASP B N 1
ATOM 1987 C CA . ASP B 1 94 ? 13.383 -5.316 0.17 1 98.94 94 ASP B CA 1
ATOM 1988 C C . ASP B 1 94 ? 13.602 -4.332 -0.978 1 98.94 94 ASP B C 1
ATOM 1990 O O . ASP B 1 94 ? 13.766 -4.738 -2.129 1 98.94 94 ASP B O 1
ATOM 1994 N N . TYR B 1 95 ? 13.539 -3.068 -0.664 1 98.94 95 TYR B N 1
ATOM 1995 C CA . TYR B 1 95 ? 13.891 -2.008 -1.604 1 98.94 95 TYR B CA 1
ATOM 1996 C C . TYR B 1 95 ? 15.289 -1.478 -1.335 1 98.94 95 TYR B C 1
ATOM 1998 O O . TYR B 1 95 ? 15.531 -0.816 -0.322 1 98.94 95 TYR B O 1
ATOM 2006 N N . VAL B 1 96 ? 16.156 -1.759 -2.227 1 98.94 96 VAL B N 1
ATOM 2007 C CA . VAL B 1 96 ? 17.562 -1.431 -2.035 1 98.94 96 VAL B CA 1
ATOM 2008 C C . VAL B 1 96 ? 17.984 -0.339 -3.02 1 98.94 96 VAL B C 1
ATOM 2010 O O . VAL B 1 96 ? 17.922 -0.533 -4.234 1 98.94 96 VAL B O 1
ATOM 2013 N N . HIS B 1 97 ? 18.344 0.775 -2.521 1 98.88 97 HIS B N 1
ATOM 2014 C CA . HIS B 1 97 ? 18.891 1.875 -3.307 1 98.88 97 HIS B CA 1
ATOM 2015 C C . HIS B 1 97 ? 20.312 1.578 -3.746 1 98.88 97 HIS B C 1
ATOM 2017 O O . HIS B 1 97 ? 21.203 1.371 -2.908 1 98.88 97 HIS B O 1
ATOM 2023 N N . LEU B 1 98 ? 20.516 1.516 -5.031 1 98.75 98 LEU B N 1
ATOM 2024 C CA . LEU B 1 98 ? 21.828 1.261 -5.602 1 98.75 98 LEU B CA 1
ATOM 2025 C C . LEU B 1 98 ? 22.562 2.568 -5.898 1 98.75 98 LEU B C 1
ATOM 2027 O O . LEU B 1 98 ? 22.125 3.348 -6.75 1 98.75 98 LEU B O 1
ATOM 2031 N N . THR B 1 99 ? 23.641 2.812 -5.207 1 97.06 99 THR B N 1
ATOM 2032 C CA . THR B 1 99 ? 24.422 4.027 -5.398 1 97.06 99 THR B CA 1
ATOM 2033 C C . THR B 1 99 ? 25.875 3.688 -5.723 1 97.06 99 THR B C 1
ATOM 2035 O O . THR B 1 99 ? 26.266 2.523 -5.66 1 97.06 99 THR B O 1
ATOM 2038 N N . ASP B 1 100 ? 26.562 4.75 -6.062 1 95.69 100 ASP B N 1
ATOM 2039 C CA . ASP B 1 100 ? 27.984 4.555 -6.309 1 95.69 100 ASP B CA 1
ATOM 2040 C C . ASP B 1 100 ? 28.703 4.098 -5.043 1 95.69 100 ASP B C 1
ATOM 2042 O O . ASP B 1 100 ? 29.734 3.426 -5.113 1 95.69 100 ASP B O 1
ATOM 2046 N N . GLU B 1 101 ? 28.156 4.449 -3.893 1 95.81 101 GLU B N 1
ATOM 2047 C CA . GLU B 1 101 ? 28.766 4.137 -2.602 1 95.81 101 GLU B CA 1
ATOM 2048 C C . GLU B 1 101 ? 28.344 2.754 -2.111 1 95.81 101 GLU B C 1
ATOM 2050 O O . GLU B 1 101 ? 28.938 2.225 -1.163 1 95.81 101 GLU B O 1
ATOM 2055 N N . GLY B 1 102 ? 27.406 2.137 -2.719 1 97.38 102 GLY B N 1
ATOM 2056 C CA . GLY B 1 102 ? 26.953 0.816 -2.301 1 97.38 102 GLY B CA 1
ATOM 2057 C C . GLY B 1 102 ? 25.453 0.688 -2.232 1 97.38 102 GLY B C 1
ATOM 2058 O O . GLY B 1 102 ? 24.719 1.404 -2.932 1 97.38 102 GLY B O 1
ATOM 2059 N N . GLU B 1 103 ? 25.031 -0.334 -1.468 1 98.25 103 GLU B N 1
ATOM 2060 C CA . GLU B 1 103 ? 23.609 -0.675 -1.325 1 98.25 103 GLU B CA 1
ATOM 2061 C C . GLU B 1 103 ? 23.047 -0.145 -0.012 1 98.25 103 GLU B C 1
ATOM 2063 O O . GLU B 1 103 ? 23.703 -0.223 1.029 1 98.25 103 GLU B O 1
ATOM 2068 N N . ARG B 1 104 ? 21.875 0.461 -0.114 1 98.25 104 ARG B N 1
ATOM 2069 C CA . ARG B 1 104 ? 21.203 0.931 1.087 1 98.25 104 ARG B CA 1
ATOM 2070 C C . ARG B 1 104 ? 19.734 0.49 1.095 1 98.25 104 ARG B C 1
ATOM 2072 O O . ARG B 1 104 ? 19 0.762 0.148 1 98.25 104 ARG B O 1
ATOM 2079 N N . LEU B 1 105 ? 19.328 -0.193 2.182 1 98.81 105 LEU B N 1
ATOM 2080 C CA . LEU B 1 105 ? 17.922 -0.548 2.354 1 98.81 105 LEU B CA 1
ATOM 2081 C C . LEU B 1 105 ? 17.078 0.689 2.643 1 98.81 105 LEU B C 1
ATOM 2083 O O . LEU B 1 105 ? 17.344 1.42 3.6 1 98.81 105 LEU B O 1
ATOM 2087 N N . VAL B 1 106 ? 16 0.899 1.812 1 98.81 106 VAL B N 1
ATOM 2088 C CA . VAL B 1 106 ? 15.266 2.139 2.02 1 98.81 106 VAL B CA 1
ATOM 2089 C C . VAL B 1 106 ? 13.828 1.822 2.406 1 98.81 106 VAL B C 1
ATOM 2091 O O . VAL B 1 106 ? 13.094 2.701 2.865 1 98.81 106 VAL B O 1
ATOM 2094 N N . ALA B 1 107 ? 13.367 0.617 2.227 1 98.94 107 ALA B N 1
ATOM 2095 C CA . ALA B 1 107 ? 12.031 0.188 2.623 1 98.94 107 ALA B CA 1
ATOM 2096 C C . ALA B 1 107 ? 11.93 -1.334 2.66 1 98.94 107 ALA B C 1
ATOM 2098 O O . ALA B 1 107 ? 12.758 -2.031 2.066 1 98.94 107 ALA B O 1
ATOM 2099 N N . ARG B 1 108 ? 10.945 -1.836 3.359 1 98.94 108 ARG B N 1
ATOM 2100 C CA . ARG B 1 108 ? 10.617 -3.256 3.391 1 98.94 108 ARG B CA 1
ATOM 2101 C C . ARG B 1 108 ? 9.102 -3.465 3.361 1 98.94 108 ARG B C 1
ATOM 2103 O O . ARG B 1 108 ? 8.367 -2.809 4.102 1 98.94 108 ARG B O 1
ATOM 2110 N N . GLY B 1 109 ? 8.688 -4.309 2.484 1 98.88 109 GLY B N 1
ATOM 2111 C CA . GLY B 1 109 ? 7.27 -4.598 2.334 1 98.88 109 GLY B CA 1
ATOM 2112 C C . GLY B 1 109 ? 6.941 -6.07 2.488 1 98.88 109 GLY B C 1
ATOM 2113 O O . GLY B 1 109 ? 7.84 -6.918 2.459 1 98.88 109 GLY B O 1
ATOM 2114 N N . ARG B 1 110 ? 5.688 -6.359 2.67 1 98.88 110 ARG B N 1
ATOM 2115 C CA . ARG B 1 110 ? 5.16 -7.723 2.686 1 98.88 110 ARG B CA 1
ATOM 2116 C C . ARG B 1 110 ? 3.822 -7.801 1.961 1 98.88 110 ARG B C 1
ATOM 2118 O O . ARG B 1 110 ? 3.086 -6.812 1.898 1 98.88 110 ARG B O 1
ATOM 2125 N N . GLN B 1 111 ? 3.547 -8.93 1.471 1 98.81 111 GLN B N 1
ATOM 2126 C CA . GLN B 1 111 ? 2.273 -9.258 0.838 1 98.81 111 GLN B CA 1
ATOM 2127 C C . GLN B 1 111 ? 1.878 -10.703 1.123 1 98.81 111 GLN B C 1
ATOM 2129 O O . GLN B 1 111 ? 2.703 -11.609 1.015 1 98.81 111 GLN B O 1
ATOM 2134 N N . ARG B 1 112 ? 0.688 -10.867 1.549 1 98.88 112 ARG B N 1
ATOM 2135 C CA . ARG B 1 112 ? 0.133 -12.211 1.669 1 98.88 112 ARG B CA 1
ATOM 2136 C C . ARG B 1 112 ? -0.948 -12.453 0.621 1 98.88 112 ARG B C 1
ATOM 2138 O O . ARG B 1 112 ? -1.829 -11.609 0.425 1 98.88 112 ARG B O 1
ATOM 2145 N N . ILE B 1 113 ? -0.877 -13.602 -0.014 1 98.5 113 ILE B N 1
ATOM 2146 C CA . ILE B 1 113 ? -1.875 -13.906 -1.034 1 98.5 113 ILE B CA 1
ATOM 2147 C C . ILE B 1 113 ? -2.502 -15.273 -0.751 1 98.5 113 ILE B C 1
ATOM 2149 O O . ILE B 1 113 ? -1.873 -16.141 -0.135 1 98.5 113 ILE B O 1
ATOM 2153 N N . ALA B 1 114 ? -3.693 -15.461 -1.183 1 98.44 114 ALA B N 1
ATOM 2154 C CA . ALA B 1 114 ? -4.41 -16.734 -1.153 1 98.44 114 ALA B CA 1
ATOM 2155 C C . ALA B 1 114 ? -4.629 -17.266 -2.564 1 98.44 114 ALA B C 1
ATOM 2157 O O . ALA B 1 114 ? -4.941 -16.516 -3.484 1 98.44 114 ALA B O 1
ATOM 2158 N N . CYS B 1 115 ? -4.465 -18.516 -2.732 1 98.44 115 CYS B N 1
ATOM 2159 C CA . CYS B 1 115 ? -4.785 -19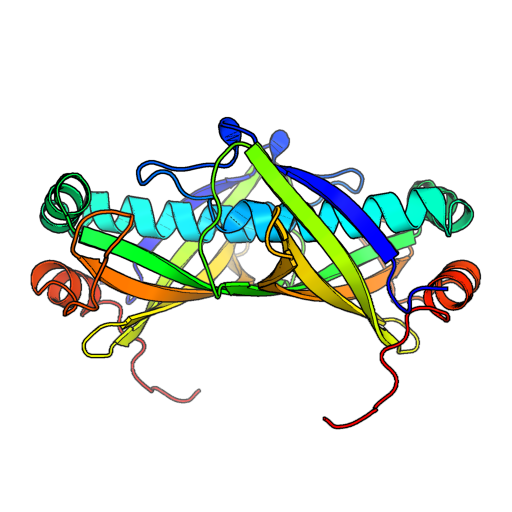.219 -3.977 1 98.44 115 CYS B CA 1
ATOM 2160 C C . CYS B 1 115 ? -6.227 -19.719 -3.967 1 98.44 115 CYS B C 1
ATOM 2162 O O . CYS B 1 115 ? -6.625 -20.453 -3.07 1 98.44 115 CYS B O 1
ATOM 2164 N N . MET B 1 116 ? -6.891 -19.25 -4.941 1 97.5 116 MET B N 1
ATOM 2165 C CA . MET B 1 116 ? -8.297 -19.625 -5.078 1 97.5 116 MET B CA 1
ATOM 2166 C C . MET B 1 116 ? -8.602 -20.062 -6.504 1 97.5 116 MET B C 1
ATOM 2168 O O . MET B 1 116 ? -7.91 -19.672 -7.445 1 97.5 116 MET B O 1
ATOM 2172 N N . ARG B 1 117 ? -9.703 -20.844 -6.617 1 97.06 117 ARG B N 1
ATOM 2173 C CA . ARG B 1 117 ? -10.117 -21.266 -7.949 1 97.06 117 ARG B CA 1
ATOM 2174 C C . ARG B 1 117 ? -11.633 -21.172 -8.102 1 97.06 117 ARG B C 1
ATOM 2176 O O . ARG B 1 117 ? -12.367 -21.234 -7.109 1 97.06 117 ARG B O 1
ATOM 2183 N N . GLY B 1 118 ? -12.047 -21.078 -9.352 1 94.12 118 GLY B N 1
ATOM 2184 C CA . GLY B 1 118 ? -13.461 -21 -9.672 1 94.12 118 GLY B CA 1
ATOM 2185 C C . GLY B 1 118 ? -13.859 -19.688 -10.305 1 94.12 118 GLY B C 1
ATOM 2186 O O . GLY B 1 118 ? -13.008 -18.828 -10.555 1 94.12 118 GLY B O 1
ATOM 2187 N N . PRO B 1 119 ? -15.164 -19.625 -10.594 1 88.5 119 PRO B N 1
ATOM 2188 C CA . PRO B 1 119 ? -15.633 -18.328 -11.109 1 88.5 119 PRO B CA 1
ATOM 2189 C C . PRO B 1 119 ? -15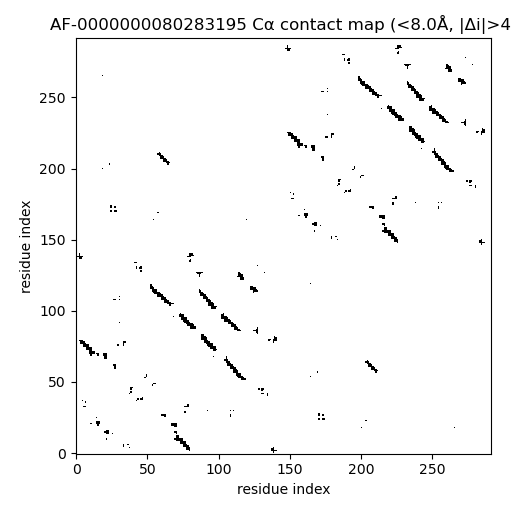.523 -17.203 -10.086 1 88.5 119 PRO B C 1
ATOM 2191 O O . PRO B 1 119 ? -15.492 -17.469 -8.883 1 88.5 119 PRO B O 1
ATOM 2194 N N . ASN B 1 120 ? -15.391 -15.953 -10.484 1 79.31 120 ASN B N 1
ATOM 2195 C CA . ASN B 1 120 ? -15.188 -14.789 -9.625 1 79.31 120 ASN B CA 1
ATOM 2196 C C . ASN B 1 120 ? -16.219 -14.742 -8.5 1 79.31 120 ASN B C 1
ATOM 2198 O O . ASN B 1 120 ? -15.906 -14.336 -7.379 1 79.31 120 ASN B O 1
ATOM 2202 N N . THR B 1 121 ? -17.422 -15.203 -8.789 1 80 121 THR B N 1
ATOM 2203 C CA . THR B 1 121 ? -18.516 -15.07 -7.848 1 80 121 THR B CA 1
ATOM 2204 C C . THR B 1 121 ? -18.562 -16.266 -6.891 1 80 121 THR B C 1
ATOM 2206 O O . THR B 1 121 ? -19.328 -16.25 -5.926 1 80 121 THR B O 1
ATOM 2209 N N . ALA B 1 122 ? -17.719 -17.203 -7.152 1 88.56 122 ALA B N 1
ATOM 2210 C CA . ALA B 1 122 ? -17.797 -18.422 -6.352 1 88.56 122 ALA B CA 1
ATOM 2211 C C . ALA B 1 122 ? -16.453 -19.141 -6.312 1 88.56 122 ALA B C 1
ATOM 2213 O O . ALA B 1 122 ? -16.359 -20.312 -6.691 1 88.56 122 ALA B O 1
ATOM 2214 N N . THR B 1 123 ? -15.469 -18.484 -5.805 1 93.5 123 THR B N 1
ATOM 2215 C CA . THR B 1 123 ? -14.156 -19.109 -5.723 1 93.5 123 THR B CA 1
ATOM 2216 C C . THR B 1 123 ? -14.039 -19.953 -4.457 1 93.5 123 THR B C 1
ATOM 2218 O O . THR B 1 123 ? -14.711 -19.688 -3.461 1 93.5 123 THR B O 1
ATOM 2221 N N . VAL B 1 124 ? -13.195 -21 -4.523 1 96.62 124 VAL B N 1
ATOM 2222 C CA . VAL B 1 124 ? -12.883 -21.828 -3.365 1 96.62 124 VAL B CA 1
ATOM 2223 C C . VAL B 1 124 ? -11.367 -21.906 -3.178 1 96.62 124 VAL B C 1
ATOM 2225 O O . VAL B 1 124 ? -10.609 -21.812 -4.145 1 96.62 124 VAL B O 1
ATOM 2228 N N . PRO B 1 125 ? -10.992 -22.062 -1.861 1 97.44 125 PRO B N 1
ATOM 2229 C CA . PRO B 1 125 ? -9.547 -22.203 -1.644 1 97.44 125 PRO B CA 1
ATOM 2230 C C . PRO B 1 125 ? -8.945 -23.359 -2.432 1 97.44 125 PRO B C 1
ATOM 2232 O O . PRO B 1 125 ? -9.578 -24.406 -2.574 1 97.44 125 PRO B O 1
ATOM 2235 N N . SER B 1 126 ? -7.77 -23.125 -2.9 1 98.31 126 SER B N 1
ATOM 2236 C CA . SER B 1 126 ? -7.027 -24.156 -3.635 1 98.31 126 SER B CA 1
ATOM 2237 C C . SER B 1 126 ? -5.574 -24.219 -3.174 1 98.31 126 SER B C 1
ATOM 2239 O O . SER B 1 126 ? -5.031 -23.234 -2.674 1 98.31 126 SER B O 1
ATOM 2241 N N . ARG B 1 127 ? -4.941 -25.328 -3.42 1 98.12 127 ARG B N 1
ATOM 2242 C CA . ARG B 1 127 ? -3.527 -25.469 -3.102 1 98.12 127 ARG B CA 1
ATOM 2243 C C . ARG B 1 127 ? -2.672 -24.562 -3.98 1 98.12 127 ARG B C 1
ATOM 2245 O O . ARG B 1 127 ? -2.994 -24.344 -5.148 1 98.12 127 ARG B O 1
ATOM 2252 N N . VAL B 1 128 ? -1.626 -24.125 -3.377 1 98.75 128 VAL B N 1
ATOM 2253 C CA . VAL B 1 128 ? -0.619 -23.438 -4.176 1 98.75 128 VAL B CA 1
ATOM 2254 C C . VAL B 1 128 ? -0.107 -24.359 -5.277 1 98.75 128 VAL B C 1
ATOM 2256 O O . VAL B 1 128 ? 0.302 -25.5 -5.004 1 98.75 128 VAL B O 1
ATOM 2259 N N . PRO B 1 129 ? -0.157 -23.891 -6.52 1 98.44 129 PRO B N 1
ATOM 2260 C CA . PRO B 1 129 ? 0.318 -24.75 -7.602 1 98.44 129 PRO B CA 1
ATOM 2261 C C . PRO B 1 129 ? 1.738 -25.266 -7.371 1 98.44 129 PRO B C 1
ATOM 2263 O O . PRO B 1 129 ? 2.594 -24.516 -6.883 1 98.44 129 PRO B O 1
ATOM 2266 N N . GLU B 1 130 ? 1.986 -26.484 -7.781 1 98.06 130 GLU B N 1
ATOM 2267 C CA . GLU B 1 130 ? 3.291 -27.109 -7.574 1 98.06 130 GLU B CA 1
ATOM 2268 C C . GLU B 1 130 ? 4.395 -26.328 -8.281 1 98.06 130 GLU B C 1
ATOM 2270 O O . GLU B 1 130 ? 5.48 -26.141 -7.727 1 98.06 130 GLU B O 1
ATOM 2275 N N . GLN B 1 131 ? 4.09 -25.859 -9.469 1 97.88 131 GLN B N 1
ATOM 2276 C CA . GLN B 1 131 ? 5.086 -25.109 -10.227 1 97.88 131 GLN B CA 1
ATOM 2277 C C . GLN B 1 131 ? 5.473 -23.828 -9.5 1 97.88 131 GLN B C 1
ATOM 2279 O O . GLN B 1 131 ? 6.621 -23.391 -9.586 1 97.88 131 GLN B O 1
ATOM 2284 N N . LEU B 1 132 ? 4.504 -23.25 -8.875 1 98.56 132 LEU B N 1
ATOM 2285 C CA . LEU B 1 132 ? 4.781 -22.031 -8.109 1 98.56 132 LEU B CA 1
ATOM 2286 C C . LEU B 1 132 ? 5.598 -22.359 -6.859 1 98.56 132 LEU B C 1
ATOM 2288 O O . LEU B 1 132 ? 6.555 -21.656 -6.535 1 98.56 132 LEU B O 1
ATOM 2292 N N . ARG B 1 133 ? 5.293 -23.422 -6.164 1 98.44 133 ARG B N 1
ATOM 2293 C CA . ARG B 1 133 ? 6.059 -23.875 -5.008 1 98.44 133 ARG B CA 1
ATOM 2294 C C . ARG B 1 133 ? 7.52 -24.109 -5.379 1 98.44 133 ARG B C 1
ATOM 2296 O O . ARG B 1 133 ? 8.422 -23.656 -4.672 1 98.44 133 ARG B O 1
ATOM 2303 N N . GLU B 1 134 ? 7.68 -24.766 -6.453 1 98.12 134 GLU B N 1
ATOM 2304 C CA . GLU B 1 134 ? 9.031 -25.078 -6.91 1 98.12 134 GLU B CA 1
ATOM 2305 C C . GLU B 1 134 ? 9.805 -23.828 -7.273 1 98.12 134 GLU B C 1
ATOM 2307 O O . GLU B 1 134 ? 10.992 -23.703 -6.949 1 98.12 134 GLU B O 1
ATOM 2312 N N . ALA B 1 135 ? 9.109 -22.922 -7.984 1 98.38 135 ALA B N 1
ATOM 2313 C CA . ALA B 1 135 ? 9.758 -21.688 -8.414 1 98.38 135 ALA B CA 1
ATOM 2314 C C . ALA B 1 135 ? 10.164 -20.844 -7.219 1 98.38 135 ALA B C 1
ATOM 2316 O O . ALA B 1 135 ? 11.164 -20.109 -7.273 1 98.38 135 ALA B O 1
ATOM 2317 N N . LEU B 1 136 ? 9.398 -20.938 -6.129 1 98.44 136 LEU B N 1
ATOM 2318 C CA . LEU B 1 136 ? 9.609 -20.078 -4.965 1 98.44 136 LEU B CA 1
ATOM 2319 C C . LEU B 1 136 ? 10.656 -20.672 -4.027 1 98.44 136 LEU B C 1
ATOM 2321 O O . LEU B 1 136 ? 11.258 -19.953 -3.227 1 98.44 136 LEU B O 1
ATOM 2325 N N . ALA B 1 137 ? 10.953 -21.922 -4.117 1 97.88 137 ALA B N 1
ATOM 2326 C CA . ALA B 1 137 ? 11.758 -22.688 -3.16 1 97.88 137 ALA B CA 1
ATOM 2327 C C . ALA B 1 137 ? 13.148 -22.062 -2.996 1 97.88 137 ALA B C 1
ATOM 2329 O O . ALA B 1 137 ? 13.633 -21.906 -1.875 1 97.88 137 ALA B O 1
ATOM 2330 N N . PRO B 1 138 ? 13.773 -21.609 -4.059 1 97.81 138 PRO B N 1
ATOM 2331 C CA . PRO B 1 138 ? 15.133 -21.078 -3.92 1 97.81 138 PRO B CA 1
ATOM 2332 C C . PRO B 1 138 ? 15.172 -19.75 -3.15 1 97.81 138 PRO B C 1
ATOM 2334 O O . PRO B 1 138 ? 16.25 -19.297 -2.756 1 97.81 138 PRO B O 1
ATOM 2337 N N . TYR B 1 139 ? 14.039 -19.141 -2.949 1 98.44 139 TYR B N 1
ATOM 2338 C CA . TYR B 1 139 ? 14.016 -17.781 -2.398 1 98.44 139 TYR B CA 1
ATOM 2339 C C . TYR B 1 139 ? 13.445 -17.781 -0.986 1 98.44 139 TYR B C 1
ATOM 2341 O O . TYR B 1 139 ? 13.086 -16.734 -0.458 1 98.44 139 TYR B O 1
ATOM 2349 N N . ALA B 1 140 ? 13.289 -18.969 -0.358 1 97.62 140 ALA B N 1
ATOM 2350 C CA . ALA B 1 140 ? 12.75 -19.078 0.994 1 97.62 140 ALA B CA 1
ATOM 2351 C C . ALA B 1 140 ? 13.695 -18.453 2.018 1 97.62 140 ALA B C 1
ATOM 2353 O O . ALA B 1 140 ? 14.906 -18.672 1.96 1 97.62 140 ALA B O 1
ATOM 2354 N N . VAL B 1 141 ? 13.094 -17.625 2.885 1 91.31 141 VAL B N 1
ATOM 2355 C CA . VAL B 1 141 ? 13.875 -17.016 3.949 1 91.31 141 VAL B CA 1
ATOM 2356 C C . VAL B 1 141 ? 14.289 -18.078 4.969 1 91.31 141 VAL B C 1
ATOM 2358 O O . VAL B 1 141 ? 13.453 -18.859 5.426 1 91.31 141 VAL B O 1
ATOM 2361 N N . ASN B 1 142 ? 15.438 -18.562 4.91 1 76.12 142 ASN B N 1
ATOM 2362 C CA . ASN B 1 142 ? 15.922 -19.547 5.871 1 76.12 142 ASN B CA 1
ATOM 2363 C C . ASN B 1 142 ? 15.969 -18.969 7.285 1 76.12 142 ASN B C 1
ATOM 2365 O O . ASN B 1 142 ? 16.141 -17.766 7.461 1 76.12 142 ASN B O 1
ATOM 2369 N N . GLY B 1 143 ? 14.969 -19.312 8.203 1 57.16 143 GLY B N 1
ATOM 2370 C CA . GLY B 1 143 ? 15.055 -18.906 9.602 1 57.16 143 GLY B CA 1
ATOM 2371 C C . GLY B 1 143 ? 16.453 -18.516 10.016 1 57.16 143 GLY B C 1
ATOM 2372 O O . GLY B 1 143 ? 16.812 -18.625 11.188 1 57.16 143 GLY B O 1
ATOM 2373 N N . LYS B 1 144 ? 17.5 -18.141 9.328 1 43 144 LYS B N 1
ATOM 2374 C CA . LYS B 1 144 ? 18.703 -17.703 10.031 1 43 144 LYS B CA 1
ATOM 2375 C C . LYS B 1 144 ? 18.438 -16.453 10.859 1 43 144 LYS B C 1
ATOM 2377 O O . LYS B 1 144 ? 17.938 -15.453 10.344 1 43 144 LYS B O 1
ATOM 2382 N N . GLY B 1 145 ? 17.938 -16.422 12.141 1 36.22 145 GLY B N 1
ATOM 2383 C CA . GLY B 1 145 ? 18.016 -15.438 13.219 1 36.22 145 GLY B CA 1
ATOM 2384 C C . GLY B 1 145 ? 19.203 -14.5 13.078 1 36.22 145 GLY B C 1
ATOM 2385 O O . GLY B 1 145 ? 20.344 -14.938 13.039 1 36.22 145 GLY B O 1
ATOM 2386 N N . GLU B 1 146 ? 19.062 -13.391 12.414 1 31.73 146 GLU B N 1
ATOM 2387 C CA . GLU B 1 146 ? 20.047 -12.484 12.984 1 31.73 146 GLU B CA 1
ATOM 2388 C C . GLU B 1 146 ? 19.922 -12.422 14.5 1 31.73 146 GLU B C 1
ATOM 2390 O O . GLU B 1 146 ? 18.828 -12.477 15.047 1 31.73 146 GLU B O 1
#

pLDDT: mean 95.46, std 9.98, range [31.41, 98.94]

Sequence (292 aa):
MADYYEILHTVGFEETNLVGNVYYVNYVRWQGRCREMFLKDKAPAVLEEVRRDLKLFTLKVDCEFYAEITAFDELSIRLRLEELTQTQIQFTFDYVHLTDEGERLVARGRQRIACMRGPNTATVPSRVPEQLREALAPYAVNGKGEMADYYEILHTVGFEETNLVGNVYYVNYVRWQGRCREMFLKDKAPAVLEEVRRDLKLFTLKVDCEFYAEITAFDELSIRLRLEELTQTQIQFTFDYVHLTDEGERLVARGRQRIACMRGPNTATVPSRVPEQLREALAPYAVNGKGE

Foldseek 3Di:
DDLWQKDKDFAAPVQADPVFWGDPVVVVVVVVVSVVVLCVPQPVVVVVVCVPWKDKAWPDKDKDFAATDGGRFMWIWIKAWEDFDFFKTKIKIWIWTQDPVGTDTGMMMMIMIGIWGDDPVDIDGGGDDPSVVVSRVSNYDDPPDD/DDLWQKDKDFAAPVQADPVFWGDPVVVVVVVVVSVVVLCVPQPVVVVVVCVPWKDKAWPDKDKDFAATDGGRFMWIWIKAWEDFDFFKTKIKIWIWTQDPVGTDTGMMMMIMIGIWGDDPVDIDGHGDDPSVVVSRVSNYDDPPDD

Radius of gyration: 20.05 Å; Cα contacts (8 Å, |Δi|>4): 608; chains: 2; bounding box: 58×53×41 Å

InterPro domains:
  IPR029069 HotDog domain superfamily [SSF54637] (3-139)

Organism: Amycolatopsis orientalis (NCBI:txid31958)

Nearest PDB structures (foldseek):
  5vpj-assembly1_A  TM=9.805E-01  e=2.825E-17  Actinomadura verrucosospora
  5vpj-assembly2_F  TM=9.798E-01  e=1.609E-16  Actinomadura verrucosospora
  2xfl-assembly1_D  TM=9.611E-01  e=1.226E-16  Micromonospora chersina
  5vpj-assembly2_G  TM=9.819E-01  e=2.926E-16  Actinomadura verrucosospora
  5vpj-assembly1_D  TM=9.634E-01  e=3.444E-16  Actinomadura verrucosospora

Secondary structure (DSSP, 8-state):
--SSEEEEEE--GGGB-TTSSBPHHHHHHHHHHHHHHHHHHH-HHHHHHHTTTEEEEEEEEEEEE-S---TT-EEEEEEEEEEE-SSEEEEEEEEEEEETTEEEEEEEEEEEEEEEES-TTS-EE-PPPHHHHHHHGGGB------/--SSEEEEEE--GGGB-TTSSBPHHHHHHHHHHHHHHHHHHH-HHHHHHHTTTEEEEEEEEEEEE-S---TT-EEEEEEEEEEE-SSEEEEEEEEEEEETTEEEEEEEEEEEEEEEES-TTS-EE-PPPHHHHHHHGGGB------